Protein AF-A0A7V2XBL8-F1 (afdb_monomer_lite)

Sequence (326 aa):
MTGPTADSIPTPPCCGVSGRCGGATRSSFPATGACGGPGNACSGIESPRFGSAAAVRERPSRPPGTGREAGVGASGGRWVRLTGLRGGRTMEPVLLDSIPFRVDPEDLKKKLRVKEGSGMAGQLEDLLREAGKIARPKACYRVAFIDSRGEDQVVIEGVRFTSRVLRVNLDQAFRTFPFVATCGPEMEEWSRSVDGIVEQFWAEEIKVRAVRGAVGFLQEYLTDRYNPGPLSRMNPGSLPDWPLSEQKPLFSLLGNGPAAIGVQLNDSFLMTPVKSVSGIWFPAESKYENCQLCNRENCPGRRAPFDPGLMERKYRLLGSYPSAPG

Secondary structure (DSSP, 8-state):
-------PPPPPP--------------------------------PPP---S-----PPP-------------------------------PPEEE--------HHHHHHHHTPPTTSHHHHHHHHHHHHHHHH---EEEE--EEEEEE-SSEEEETTEEEE-HHHHHHTSS-SEEEEEEEES-HHHHHHHHT--SHHHHHHHHHHHHHHHHHHHHHHHHHHHHHH--SSEEEE-TTSBTTB-GGGHHHHHHHHTTHHHHTT-EE-TTS-EESSSEEEEEEEE-SS--BGGGT---TT-TT--S---TTHIIIIISSSS-PPPPP-

pLDDT: mean 75.93, std 28.52, range [24.64, 98.75]

Radius of gyration: 29.14 Å; chains: 1; bounding box: 70×109×97 Å

Foldseek 3Di:
DDDDDDDDDDDDDDDDDDDDDDDDDDDDDDDDDDDDDDDDDDPDPPDPPDPPDDDFPDDDDDDDDDDDDDDDDDDDDDPDPPPDDPPPPLFAKGKFFAQQQDDDLVVLCVVLVNDPPDPVSVVLVVLLVVCNVQWGKMKIKGKWFWPDADLQWTAIPNQIFGFLVVRLQCVPFGIKIWMKIFRALSLLVVLVVDDDPSSNVSSVVSRLSSRVSRVVVVVVCCCVVPVQDDKEKDFACLDPRRHLVSVVSSCVSNDCRCVVRVWDADPVSQIPVNRMTTIMMTRGPDYDDSLCCHPPDPDPPRPDHHDPCCCVPRRCPRDDDDDDDD

Structure (mmCIF, N/CA/C/O backbone):
data_AF-A0A7V2XBL8-F1
#
_entry.id   AF-A0A7V2XBL8-F1
#
loop_
_atom_site.group_PDB
_atom_site.id
_atom_site.type_symbol
_atom_site.label_atom_id
_atom_site.label_alt_id
_atom_site.label_comp_id
_atom_site.label_asym_id
_atom_site.label_entity_id
_atom_site.label_seq_id
_atom_site.pdbx_PDB_ins_code
_atom_site.Cartn_x
_atom_site.Cartn_y
_atom_site.Cartn_z
_atom_site.occupancy
_atom_site.B_iso_or_equiv
_atom_site.auth_seq_id
_atom_site.auth_comp_id
_atom_site.auth_asym_id
_atom_site.auth_atom_id
_atom_site.pdbx_PDB_model_num
ATOM 1 N N . MET A 1 1 ? 10.661 69.707 24.694 1.00 42.88 1 MET A N 1
ATOM 2 C CA . MET A 1 1 ? 10.083 68.879 23.619 1.00 42.88 1 MET A CA 1
ATOM 3 C C . MET A 1 1 ? 11.257 68.157 22.953 1.00 42.88 1 MET A C 1
ATOM 5 O O . MET A 1 1 ? 11.793 68.686 21.998 1.00 42.88 1 MET A O 1
ATOM 9 N N . THR A 1 2 ? 11.921 67.129 23.507 1.00 34.84 2 THR A N 1
ATOM 10 C CA . THR A 1 2 ? 11.456 65.831 24.065 1.00 34.84 2 THR A CA 1
ATOM 11 C C . THR A 1 2 ? 10.394 65.195 23.157 1.00 34.84 2 THR A C 1
ATOM 13 O O . THR A 1 2 ? 9.341 65.799 23.008 1.00 34.84 2 THR A O 1
ATOM 16 N N . GLY A 1 3 ? 10.585 64.037 22.514 1.00 29.86 3 GLY A N 1
ATOM 17 C CA . GLY A 1 3 ? 11.585 62.980 22.703 1.00 29.86 3 GLY A CA 1
ATOM 18 C C . GLY A 1 3 ? 11.593 61.925 21.566 1.00 29.86 3 GLY A C 1
ATOM 19 O O . GLY A 1 3 ? 10.979 62.174 20.529 1.00 29.86 3 GLY A O 1
ATOM 20 N N . PRO A 1 4 ? 12.321 60.798 21.743 1.00 45.34 4 PRO A N 1
ATOM 21 C CA . PRO A 1 4 ? 12.886 59.972 20.665 1.00 45.34 4 PRO A CA 1
ATOM 22 C C . PRO A 1 4 ? 12.385 58.500 20.591 1.00 45.34 4 PRO A C 1
ATOM 24 O O . PRO A 1 4 ? 11.483 58.090 21.312 1.00 45.34 4 PRO A O 1
ATOM 27 N N . THR A 1 5 ? 13.022 57.761 19.670 1.00 43.94 5 THR A N 1
ATOM 28 C CA . THR A 1 5 ? 13.061 56.320 19.302 1.00 43.94 5 THR A CA 1
ATOM 29 C C . THR A 1 5 ? 12.814 55.230 20.361 1.00 43.94 5 THR A C 1
ATOM 31 O O . THR A 1 5 ? 13.258 55.372 21.495 1.00 43.94 5 THR A O 1
ATOM 34 N N . ALA A 1 6 ? 12.270 54.085 19.909 1.00 35.78 6 ALA A N 1
ATOM 35 C CA . ALA A 1 6 ? 12.393 52.724 20.473 1.00 35.78 6 ALA A CA 1
ATOM 36 C C . ALA A 1 6 ? 11.754 51.703 19.492 1.00 35.78 6 ALA A C 1
ATOM 38 O O . ALA A 1 6 ? 10.811 52.059 18.792 1.00 35.78 6 ALA A O 1
ATOM 39 N N . ASP A 1 7 ? 12.103 50.422 19.406 1.00 33.88 7 ASP A N 1
ATOM 40 C CA . ASP A 1 7 ? 13.368 49.729 19.627 1.00 33.88 7 ASP A CA 1
ATOM 41 C C . ASP A 1 7 ? 13.226 48.295 19.094 1.00 33.88 7 ASP A C 1
ATOM 43 O O . ASP A 1 7 ? 12.125 47.769 18.913 1.00 33.88 7 ASP A O 1
ATOM 47 N N . SER A 1 8 ? 14.374 47.675 18.862 1.00 33.81 8 SER A N 1
ATOM 48 C CA . SER A 1 8 ? 14.534 46.275 18.477 1.00 33.81 8 SER A CA 1
ATOM 49 C C . SER A 1 8 ? 14.363 45.377 19.708 1.00 33.81 8 SER A C 1
ATOM 51 O O . SER A 1 8 ? 14.857 45.723 20.777 1.00 33.81 8 SER A O 1
ATOM 53 N N . ILE A 1 9 ? 13.721 44.208 19.584 1.00 33.62 9 ILE A N 1
ATOM 54 C CA . ILE A 1 9 ? 13.677 43.209 20.669 1.00 33.62 9 ILE A CA 1
ATOM 55 C C . ILE A 1 9 ? 14.746 42.133 20.416 1.00 33.62 9 ILE A C 1
ATOM 57 O O . ILE A 1 9 ? 14.651 41.417 19.416 1.00 33.62 9 ILE A O 1
ATOM 61 N N . PRO A 1 10 ? 15.742 41.987 21.311 1.00 35.94 10 PRO A N 1
ATOM 62 C CA . PRO A 1 10 ? 16.727 40.916 21.284 1.00 35.94 10 PRO A CA 1
ATOM 63 C C . PRO A 1 10 ? 16.330 39.709 22.157 1.00 35.94 10 PRO A C 1
ATOM 65 O O . PRO A 1 10 ? 15.553 39.797 23.106 1.00 35.94 10 PRO A O 1
ATOM 68 N N . THR A 1 11 ? 16.939 38.574 21.818 1.00 35.38 11 THR A N 1
ATOM 69 C CA . THR A 1 11 ? 17.028 37.306 22.561 1.00 35.38 11 THR A CA 1
ATOM 70 C C . THR A 1 11 ? 17.491 37.463 24.019 1.00 35.38 11 THR A C 1
ATOM 72 O O . THR A 1 11 ? 18.366 38.288 24.288 1.00 35.38 11 THR A O 1
ATOM 75 N N . PRO A 1 12 ? 17.004 36.624 24.955 1.00 38.97 12 PRO A N 1
ATOM 76 C CA . PRO A 1 12 ? 17.464 36.642 26.341 1.00 38.97 12 PRO A CA 1
ATOM 77 C C . PRO A 1 12 ? 18.845 35.971 26.520 1.00 38.97 12 PRO A C 1
ATOM 79 O O . PRO A 1 12 ? 19.152 35.000 25.822 1.00 38.97 12 PRO A O 1
ATOM 82 N N . PRO A 1 13 ? 19.671 36.450 27.472 1.00 36.53 13 PRO A N 1
ATOM 83 C CA . PRO A 1 13 ? 20.998 35.912 27.744 1.00 36.53 13 PRO A CA 1
ATOM 84 C C . PRO A 1 13 ? 20.970 34.716 28.707 1.00 36.53 13 PRO A C 1
ATOM 86 O O . PRO A 1 13 ? 20.209 34.669 29.674 1.00 36.53 13 PRO A O 1
ATOM 89 N N . CYS A 1 14 ? 21.886 33.778 28.469 1.00 30.11 14 CYS A N 1
ATOM 90 C CA . CYS A 1 14 ? 22.301 32.758 29.424 1.00 30.11 14 CYS A CA 1
ATOM 91 C C . CYS A 1 14 ? 23.007 33.417 30.620 1.00 30.11 14 CYS A C 1
ATOM 93 O O . CYS A 1 14 ? 24.124 33.916 30.489 1.00 30.11 14 CYS A O 1
ATOM 95 N N . CYS A 1 15 ? 22.387 33.373 31.798 1.00 31.05 15 CYS A N 1
ATOM 96 C CA . CYS A 1 15 ? 23.070 33.643 33.058 1.00 31.05 15 CYS A CA 1
ATOM 97 C C . CYS A 1 15 ? 23.862 32.407 33.498 1.00 31.05 15 CYS A C 1
ATOM 99 O O . CYS A 1 15 ? 23.288 31.362 33.798 1.00 31.05 15 CYS A O 1
ATOM 101 N N . GLY A 1 16 ? 25.181 32.556 33.590 1.00 27.73 16 GLY A N 1
ATOM 102 C CA . GLY A 1 16 ? 26.046 31.715 34.407 1.00 27.73 16 GLY A CA 1
ATOM 103 C C . GLY A 1 16 ? 26.797 32.590 35.404 1.00 27.73 16 GLY A C 1
ATOM 104 O O . GLY A 1 16 ? 27.463 33.520 34.977 1.00 27.73 16 GLY A O 1
ATOM 105 N N . VAL A 1 17 ? 26.697 32.283 36.700 1.00 31.70 17 VAL A N 1
ATOM 106 C CA . VAL A 1 17 ? 27.602 32.695 37.797 1.00 31.70 17 VAL A CA 1
ATOM 107 C C . VAL A 1 17 ? 27.389 31.646 38.905 1.00 31.70 17 VAL A C 1
ATOM 109 O O . VAL A 1 17 ? 26.290 31.511 39.423 1.00 31.70 17 VAL A O 1
ATOM 112 N N . SER A 1 18 ? 28.275 30.657 39.037 1.00 32.22 18 SER A N 1
ATOM 113 C CA . SER A 1 18 ? 29.453 30.611 39.921 1.00 32.22 18 SER A CA 1
ATOM 114 C C . SER A 1 18 ? 29.143 30.360 41.406 1.00 32.22 18 SER A C 1
ATOM 116 O O . SER A 1 18 ? 28.506 31.178 42.062 1.00 32.22 18 SER A O 1
ATOM 118 N N . GLY A 1 19 ? 29.707 29.273 41.939 1.00 28.88 19 GLY A N 1
ATOM 119 C CA . GLY A 1 19 ? 29.773 28.955 43.365 1.00 28.88 19 GLY A CA 1
ATOM 120 C C . GLY A 1 19 ? 30.771 27.819 43.624 1.00 28.88 19 GLY A C 1
ATOM 121 O O . GLY A 1 19 ? 30.408 26.650 43.587 1.00 28.88 19 GLY A O 1
ATOM 122 N N . ARG A 1 20 ? 32.048 28.175 43.828 1.00 28.41 20 ARG A N 1
ATOM 123 C CA . ARG A 1 20 ? 33.079 27.370 44.531 1.00 28.41 20 ARG A CA 1
ATOM 124 C C . ARG A 1 20 ? 32.722 27.350 46.042 1.00 28.41 20 ARG A C 1
ATOM 126 O O . ARG A 1 20 ? 31.983 28.225 46.463 1.00 28.41 20 ARG A O 1
ATOM 133 N N . CYS A 1 21 ? 33.188 26.481 46.947 1.00 27.09 21 CYS A N 1
ATOM 134 C CA . CYS A 1 21 ? 34.465 25.779 47.102 1.00 27.09 21 CYS A CA 1
ATOM 135 C C . CYS A 1 21 ? 34.369 24.749 48.260 1.00 27.09 21 CYS A C 1
ATOM 137 O O . CYS A 1 21 ? 33.584 24.951 49.182 1.00 27.09 21 CYS A O 1
ATOM 139 N N . GLY A 1 22 ? 35.282 23.764 48.272 1.00 26.50 22 GLY A N 1
ATOM 140 C CA . GLY A 1 22 ? 35.708 22.972 49.446 1.00 26.50 22 GLY A CA 1
ATOM 141 C C . GLY A 1 22 ? 35.315 21.490 49.365 1.00 26.50 22 GLY A C 1
ATOM 142 O O . GLY A 1 22 ? 34.139 21.184 49.284 1.00 26.50 22 GLY A O 1
ATOM 143 N N . GLY A 1 23 ? 36.192 20.484 49.356 1.00 26.06 23 GLY A N 1
ATOM 144 C CA . GLY A 1 23 ? 37.640 20.392 49.542 1.00 26.06 23 GLY A CA 1
ATOM 145 C C . GLY A 1 23 ? 37.946 19.110 50.334 1.00 26.06 23 GLY A C 1
ATOM 146 O O . GLY A 1 23 ? 37.523 19.040 51.476 1.00 26.06 23 GLY A O 1
ATOM 147 N N . ALA A 1 24 ? 38.629 18.121 49.734 1.00 29.55 24 ALA A N 1
ATOM 148 C CA . ALA A 1 24 ? 39.453 17.071 50.385 1.00 29.55 24 ALA A CA 1
ATOM 149 C C . ALA A 1 24 ? 39.909 16.029 49.329 1.00 29.55 24 ALA A C 1
ATOM 151 O O . ALA A 1 24 ? 39.101 15.293 48.780 1.00 29.55 24 ALA A O 1
ATOM 152 N N . THR A 1 25 ? 41.130 16.164 48.796 1.00 29.84 25 THR A N 1
ATOM 153 C CA . THR A 1 25 ? 42.326 15.316 49.046 1.00 29.84 25 THR A CA 1
ATOM 154 C C . THR A 1 25 ? 42.451 14.021 48.224 1.00 29.84 25 THR A C 1
ATOM 156 O O . THR A 1 25 ? 41.906 12.984 48.567 1.00 29.84 25 THR A O 1
ATOM 159 N N . ARG A 1 26 ? 43.274 14.142 47.166 1.00 28.05 26 ARG A N 1
ATOM 160 C CA . ARG A 1 26 ? 44.327 13.242 46.635 1.00 28.05 26 ARG A CA 1
ATOM 161 C C . ARG A 1 26 ? 44.229 11.725 46.893 1.00 28.05 26 ARG A C 1
ATOM 163 O O . ARG A 1 26 ? 44.473 11.296 48.012 1.00 28.05 26 ARG A O 1
ATOM 170 N N . SER A 1 27 ? 44.257 10.950 45.801 1.00 29.81 27 SER A N 1
ATOM 171 C CA . SER A 1 27 ? 45.388 10.049 45.492 1.00 29.81 27 SER A CA 1
ATOM 172 C C . SER A 1 27 ? 45.387 9.555 44.022 1.00 29.81 27 SER A C 1
ATOM 174 O O . SER A 1 27 ? 44.374 9.123 43.490 1.00 29.81 27 SER A O 1
ATOM 176 N N . SER A 1 28 ? 46.570 9.653 43.395 1.00 30.30 28 SER A N 1
ATOM 177 C CA . SER A 1 28 ? 47.163 8.789 42.340 1.00 30.30 28 SER A CA 1
ATOM 178 C C . SER A 1 28 ? 46.465 8.521 40.981 1.00 30.30 28 SER A C 1
ATOM 180 O O . SER A 1 28 ? 45.585 7.681 40.859 1.00 30.30 28 SER A O 1
ATOM 182 N N . PHE A 1 29 ? 47.023 9.142 39.929 1.00 27.17 29 PHE A N 1
ATOM 183 C CA . PHE A 1 29 ? 47.192 8.622 38.547 1.00 27.17 29 PHE A CA 1
ATOM 184 C C . PHE A 1 29 ? 48.454 7.701 38.488 1.00 27.17 29 PHE A C 1
ATOM 186 O O . PHE A 1 29 ? 49.208 7.750 39.465 1.00 27.17 29 PHE A O 1
ATOM 193 N N . PRO A 1 30 ? 48.782 6.943 37.400 1.00 40.00 30 PRO A N 1
ATOM 194 C CA . PRO A 1 30 ? 48.367 7.161 36.005 1.00 40.00 30 PRO A CA 1
ATOM 195 C C . PRO A 1 30 ? 47.999 5.930 35.137 1.00 40.00 30 PRO A C 1
ATOM 197 O O . PRO A 1 30 ? 48.210 4.789 35.526 1.00 40.00 30 PRO A O 1
ATOM 200 N N . ALA A 1 31 ? 47.576 6.256 33.899 1.00 27.05 31 ALA A N 1
ATOM 201 C CA . ALA A 1 31 ? 47.558 5.441 32.667 1.00 27.05 31 ALA A CA 1
ATOM 202 C C . ALA A 1 31 ? 46.476 4.340 32.607 1.00 27.05 31 ALA A C 1
ATOM 204 O O . ALA A 1 31 ? 46.307 3.581 33.542 1.00 27.05 31 ALA A O 1
ATOM 205 N N . THR A 1 32 ? 45.669 4.148 31.561 1.00 28.91 32 THR A N 1
ATOM 206 C CA . THR A 1 32 ? 45.715 4.526 30.138 1.00 28.91 32 THR A CA 1
ATOM 207 C C . THR A 1 32 ? 44.365 4.123 29.523 1.00 28.91 32 THR A C 1
ATOM 209 O O . THR A 1 32 ? 43.828 3.090 29.902 1.00 28.91 32 THR A O 1
ATOM 212 N N . GLY A 1 33 ? 43.884 4.855 28.512 1.00 27.12 33 GLY A N 1
ATOM 213 C CA . GLY A 1 33 ? 43.103 4.251 27.422 1.00 27.12 33 GLY A CA 1
ATOM 214 C C . GLY A 1 33 ? 41.570 4.243 27.525 1.00 27.12 33 GLY A C 1
ATOM 215 O O . GLY A 1 33 ? 40.980 3.414 28.198 1.00 27.12 33 GLY A O 1
ATOM 216 N N . ALA A 1 34 ? 40.965 5.107 26.706 1.00 27.94 34 ALA A N 1
ATOM 217 C CA . ALA A 1 34 ? 39.750 4.872 25.916 1.00 27.94 34 ALA A CA 1
ATOM 218 C C . ALA A 1 34 ? 38.414 4.549 26.631 1.00 27.94 34 ALA A C 1
ATOM 220 O O . ALA A 1 34 ? 38.049 3.411 26.895 1.00 27.94 34 ALA A O 1
ATOM 221 N N . CYS A 1 35 ? 37.650 5.626 26.818 1.00 26.08 35 CYS A N 1
ATOM 222 C CA . CYS A 1 35 ? 36.214 5.798 26.575 1.00 26.08 35 CYS A CA 1
ATOM 223 C C . CYS A 1 35 ? 35.336 4.565 26.249 1.00 26.08 35 CYS A C 1
ATOM 225 O O . CYS A 1 35 ? 35.450 3.982 25.175 1.00 26.08 35 CYS A O 1
ATOM 227 N N . GLY A 1 36 ? 34.292 4.382 27.072 1.00 27.03 36 GLY A N 1
ATOM 228 C CA . GLY A 1 36 ? 32.914 4.242 26.573 1.00 27.03 36 GLY A CA 1
ATOM 229 C C . GLY A 1 36 ? 32.281 2.849 26.607 1.00 27.03 36 GLY A C 1
ATOM 230 O O . GLY A 1 36 ? 32.215 2.173 25.587 1.00 27.03 36 GLY A O 1
ATOM 231 N N . GLY A 1 37 ? 31.717 2.468 27.758 1.00 24.94 37 GLY A N 1
ATOM 232 C CA . GLY A 1 37 ? 30.598 1.516 27.826 1.00 24.94 37 GLY A CA 1
ATOM 233 C C . GLY A 1 37 ? 29.245 2.184 27.490 1.00 24.94 37 GLY A C 1
ATOM 234 O O . GLY A 1 37 ? 29.219 3.281 26.936 1.00 24.94 37 GLY A O 1
ATOM 235 N N . PRO A 1 38 ? 28.108 1.579 27.873 1.00 31.50 38 PRO A N 1
ATOM 236 C CA . PRO A 1 38 ? 27.455 0.543 27.076 1.00 31.50 38 PRO A CA 1
ATOM 237 C C . PRO A 1 38 ? 26.002 0.897 26.707 1.00 31.50 38 PRO A C 1
ATOM 239 O O . PRO A 1 38 ? 25.368 1.735 27.336 1.00 31.50 38 PRO A O 1
ATOM 242 N N . GLY A 1 39 ? 25.450 0.147 25.748 1.00 27.66 39 GLY A N 1
ATOM 243 C CA . GLY A 1 39 ? 24.019 -0.157 25.696 1.00 27.66 39 GLY A CA 1
ATOM 244 C C . GLY A 1 39 ? 23.121 0.900 25.057 1.00 27.66 39 GLY A C 1
ATOM 245 O O . GLY A 1 39 ? 22.676 1.837 25.703 1.00 27.66 39 GLY A O 1
ATOM 246 N N . ASN A 1 40 ? 22.709 0.644 23.817 1.00 27.48 40 ASN A N 1
ATOM 247 C CA . ASN A 1 40 ? 21.340 0.955 23.429 1.00 27.48 40 ASN A CA 1
ATOM 248 C C . ASN A 1 40 ? 20.748 -0.270 22.746 1.00 27.48 40 ASN A C 1
ATOM 250 O O . ASN A 1 40 ? 21.149 -0.663 21.652 1.00 27.48 40 ASN A O 1
ATOM 254 N N . ALA A 1 41 ? 19.819 -0.894 23.464 1.00 25.56 41 ALA A N 1
ATOM 255 C CA . ALA A 1 41 ? 18.970 -1.953 22.974 1.00 25.56 41 ALA A CA 1
ATOM 256 C C . ALA A 1 41 ? 18.166 -1.418 21.784 1.00 25.56 41 ALA A C 1
ATOM 258 O O . ALA A 1 41 ? 17.267 -0.591 21.937 1.00 25.56 41 ALA A O 1
ATOM 259 N N . CYS A 1 42 ? 18.497 -1.890 20.584 1.00 25.58 42 CYS A N 1
ATOM 260 C CA . CYS A 1 42 ? 17.575 -1.837 19.466 1.00 25.58 42 CYS A CA 1
ATOM 261 C C . CYS A 1 42 ? 16.397 -2.743 19.820 1.00 25.58 42 CYS A C 1
ATOM 263 O O . CYS A 1 42 ? 16.514 -3.967 19.793 1.00 25.58 42 CYS A O 1
ATOM 265 N N . SER A 1 43 ? 15.265 -2.140 20.168 1.00 26.98 43 SER A N 1
ATOM 266 C CA . SER A 1 43 ? 13.968 -2.802 20.196 1.00 26.98 43 SER A CA 1
ATOM 267 C C . SER A 1 43 ? 13.617 -3.234 18.771 1.00 26.98 43 SER A C 1
ATOM 269 O O . SER A 1 43 ? 12.976 -2.519 18.002 1.00 26.98 43 SER A O 1
ATOM 271 N N . GLY A 1 44 ? 14.108 -4.418 18.407 1.00 24.64 44 GLY A N 1
ATOM 272 C CA . GLY A 1 44 ? 13.630 -5.173 17.268 1.00 24.64 44 GLY A CA 1
ATOM 273 C C . GLY A 1 44 ? 12.164 -5.497 17.503 1.00 24.64 44 GLY A C 1
ATOM 274 O O . GLY A 1 44 ? 11.820 -6.251 18.408 1.00 24.64 44 GLY A O 1
ATOM 275 N N . ILE A 1 45 ? 11.293 -4.904 16.695 1.00 29.22 45 ILE A N 1
ATOM 276 C CA . ILE A 1 45 ? 9.960 -5.451 16.483 1.00 29.22 45 ILE A CA 1
ATOM 277 C C . ILE A 1 45 ? 10.197 -6.710 15.650 1.00 29.22 45 ILE A C 1
ATOM 279 O O . ILE A 1 45 ? 10.334 -6.641 14.427 1.00 29.22 45 ILE A O 1
ATOM 283 N N . GLU A 1 46 ? 10.347 -7.850 16.324 1.00 24.95 46 GLU A N 1
ATOM 284 C CA . GLU A 1 46 ? 10.249 -9.148 15.669 1.00 24.95 46 GLU A CA 1
ATOM 285 C C . GLU A 1 46 ? 8.886 -9.205 14.983 1.00 24.95 46 GLU A C 1
ATOM 287 O O . GLU A 1 46 ? 7.833 -9.087 15.610 1.00 24.95 46 GLU A O 1
ATOM 292 N N . SER A 1 47 ? 8.913 -9.311 13.657 1.00 31.25 47 SER A N 1
ATOM 293 C CA . SER A 1 47 ? 7.706 -9.565 12.882 1.00 31.25 47 SER A CA 1
ATOM 294 C C . SER A 1 47 ? 7.202 -10.953 13.287 1.00 31.25 47 SER A C 1
ATOM 296 O O . SER A 1 47 ? 7.986 -11.906 13.235 1.00 31.25 47 SER A O 1
ATOM 298 N N . PRO A 1 48 ? 5.946 -11.103 13.742 1.00 32.53 48 PRO A N 1
ATOM 299 C CA . PRO A 1 48 ? 5.432 -12.412 14.104 1.00 32.53 48 PRO A CA 1
ATOM 300 C C . PRO A 1 48 ? 5.459 -13.288 12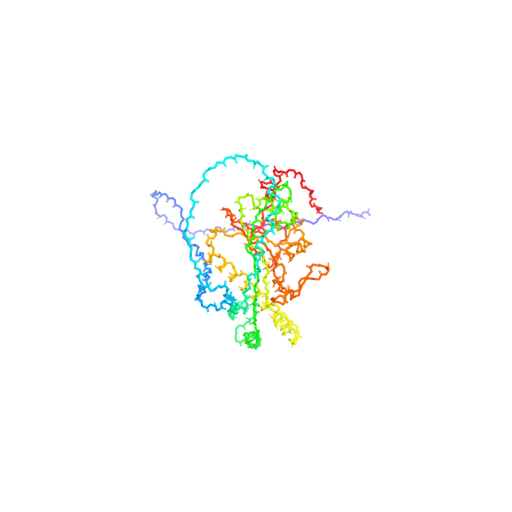.853 1.00 32.53 48 PRO A C 1
ATOM 302 O O . PRO A 1 48 ? 4.801 -12.968 11.871 1.00 32.53 48 PRO A O 1
ATOM 305 N N . ARG A 1 49 ? 6.228 -14.385 12.882 1.00 32.38 49 ARG A N 1
ATOM 306 C CA . ARG A 1 49 ? 6.263 -15.366 11.790 1.00 32.38 49 ARG A CA 1
ATOM 307 C C . ARG A 1 49 ? 4.834 -15.837 11.520 1.00 32.38 49 ARG A C 1
ATOM 309 O O . ARG A 1 49 ? 4.215 -16.484 12.369 1.00 32.38 49 ARG A O 1
ATOM 316 N N . PHE A 1 50 ? 4.289 -15.482 10.362 1.00 40.88 50 PHE A N 1
ATOM 317 C CA . PHE A 1 50 ? 2.968 -15.926 9.950 1.00 40.88 50 PHE A CA 1
ATOM 318 C C . PHE A 1 50 ? 3.061 -17.418 9.612 1.00 40.88 50 PHE A C 1
ATOM 320 O O . PHE A 1 50 ? 3.741 -17.822 8.675 1.00 40.88 50 PHE A O 1
ATOM 327 N N . GLY A 1 51 ? 2.417 -18.262 10.423 1.00 33.00 51 GLY A N 1
ATOM 328 C CA . GLY A 1 51 ? 2.295 -19.688 10.134 1.00 33.00 51 GLY A CA 1
ATOM 329 C C . GLY A 1 51 ? 1.612 -19.883 8.780 1.00 33.00 51 GLY A C 1
ATOM 330 O O . GLY A 1 51 ? 0.464 -19.477 8.600 1.00 33.00 51 GLY A O 1
ATOM 331 N N . SER A 1 52 ? 2.340 -20.470 7.831 1.00 38.41 52 SER A N 1
ATOM 332 C CA . SER A 1 52 ? 1.869 -20.757 6.478 1.00 38.41 52 SER A CA 1
ATOM 333 C C . SER A 1 52 ? 0.799 -21.849 6.508 1.00 38.41 52 SER A C 1
ATOM 335 O O . SER A 1 52 ? 1.096 -23.039 6.543 1.00 38.41 52 SER A O 1
ATOM 337 N N . ALA A 1 53 ? -0.461 -21.423 6.544 1.00 33.97 53 ALA A N 1
ATOM 338 C CA . ALA A 1 53 ? -1.623 -22.238 6.200 1.00 33.97 53 ALA A CA 1
ATOM 339 C C . ALA A 1 53 ? -2.800 -21.323 5.814 1.00 33.97 53 ALA A C 1
ATOM 341 O O . ALA A 1 53 ? -3.877 -21.388 6.401 1.00 33.97 53 ALA A O 1
ATOM 342 N N . ALA A 1 54 ? -2.594 -20.419 4.852 1.00 37.44 54 ALA A N 1
ATOM 343 C CA . ALA A 1 54 ? -3.702 -19.731 4.193 1.00 37.44 54 ALA A CA 1
ATOM 344 C C . ALA A 1 54 ? -4.095 -20.542 2.953 1.00 37.44 54 ALA A C 1
ATOM 346 O O . ALA A 1 54 ? -3.266 -20.787 2.077 1.00 37.44 54 ALA A O 1
ATOM 347 N N . ALA A 1 55 ? -5.349 -20.990 2.897 1.00 36.59 55 ALA A N 1
ATOM 348 C CA . ALA A 1 55 ? -5.895 -21.707 1.755 1.00 36.59 55 ALA A CA 1
ATOM 349 C C . ALA A 1 55 ? -5.972 -20.764 0.544 1.00 36.59 55 ALA A C 1
ATOM 351 O O . ALA A 1 55 ? -6.915 -19.991 0.398 1.00 36.59 55 ALA A O 1
ATOM 352 N N . VAL A 1 56 ? -4.960 -20.817 -0.321 1.00 42.19 56 VAL A N 1
ATOM 353 C CA . VAL A 1 56 ? -4.971 -20.133 -1.616 1.00 42.19 56 VAL A CA 1
ATOM 354 C C . VAL A 1 56 ? -5.926 -20.898 -2.530 1.00 42.19 56 VAL A C 1
ATOM 356 O O . VAL A 1 56 ? -5.718 -22.080 -2.808 1.00 42.19 56 VAL A O 1
ATOM 359 N N . ARG A 1 57 ? -6.992 -20.249 -3.009 1.00 40.03 57 ARG A N 1
ATOM 360 C CA . ARG A 1 57 ? -7.846 -20.819 -4.059 1.00 40.03 57 ARG A CA 1
ATOM 361 C C . ARG A 1 57 ? -7.126 -20.731 -5.408 1.00 40.03 57 ARG A C 1
ATOM 363 O O . ARG A 1 57 ? -7.396 -19.837 -6.201 1.00 40.03 57 ARG A O 1
ATOM 370 N N . GLU A 1 58 ? -6.228 -21.672 -5.687 1.00 40.75 58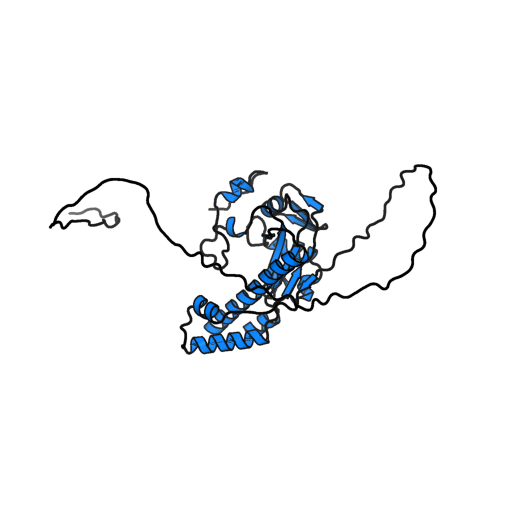 GLU A N 1
ATOM 371 C CA . GLU A 1 58 ? -5.743 -21.920 -7.050 1.00 40.75 58 GLU A CA 1
ATOM 372 C C . GLU A 1 58 ? -6.726 -22.869 -7.764 1.00 40.75 58 GLU A C 1
ATOM 374 O O . GLU A 1 58 ? -7.026 -23.958 -7.272 1.00 40.75 58 GLU A O 1
ATOM 379 N N . ARG A 1 59 ? -7.275 -22.470 -8.921 1.00 33.47 59 ARG A N 1
ATOM 380 C CA . ARG A 1 59 ? -8.057 -23.386 -9.774 1.00 33.47 59 ARG A CA 1
ATOM 381 C C . ARG A 1 59 ? -7.091 -24.316 -10.524 1.00 33.47 59 ARG A C 1
ATOM 383 O O . ARG A 1 59 ? -6.252 -23.804 -11.266 1.00 33.47 59 ARG A O 1
ATOM 390 N N . PRO A 1 60 ? -7.208 -25.652 -10.425 1.00 30.95 60 PRO A N 1
ATOM 391 C CA . PRO A 1 60 ? -6.366 -26.547 -11.205 1.00 30.95 60 PRO A CA 1
ATOM 392 C C . PRO A 1 60 ? -6.902 -26.664 -12.637 1.00 30.95 60 PRO A C 1
ATOM 394 O O . PRO A 1 60 ? -8.087 -26.914 -12.852 1.00 30.95 60 PRO A O 1
ATOM 397 N N . SER A 1 61 ? -6.024 -26.539 -13.634 1.00 32.81 61 SER A N 1
ATOM 398 C CA . SER A 1 61 ? -6.324 -26.975 -15.002 1.00 32.81 61 SER A CA 1
ATOM 399 C C . SER A 1 61 ? -5.162 -27.767 -15.606 1.00 32.81 61 SER A C 1
ATOM 401 O O . SER A 1 61 ? -4.248 -27.206 -16.203 1.00 32.81 61 SER A O 1
ATOM 403 N N . ARG A 1 62 ? -5.219 -29.101 -15.466 1.00 30.00 62 ARG A N 1
ATOM 404 C CA . ARG A 1 62 ? -4.878 -30.067 -16.532 1.00 30.00 62 ARG A CA 1
ATOM 405 C C . ARG A 1 62 ? -5.157 -31.519 -16.116 1.00 30.00 62 ARG A C 1
ATOM 407 O O . ARG A 1 62 ? -4.780 -31.889 -15.007 1.00 30.00 62 ARG A O 1
ATOM 414 N N . PRO A 1 63 ? -5.688 -32.371 -17.012 1.00 32.75 63 PRO A N 1
ATOM 415 C CA . PRO A 1 63 ? -5.475 -33.812 -16.944 1.00 32.75 63 PRO A CA 1
ATOM 416 C C . PRO A 1 63 ? -4.236 -34.234 -17.778 1.00 32.75 63 PRO A C 1
ATOM 418 O O . PRO A 1 63 ? -3.782 -33.460 -18.631 1.00 32.75 63 PRO A O 1
ATOM 421 N N . PRO A 1 64 ? -3.667 -35.435 -17.538 1.00 33.81 64 PRO A N 1
ATOM 422 C CA . PRO A 1 64 ? -2.448 -35.919 -18.188 1.00 33.81 64 PRO A CA 1
ATOM 423 C C . PRO A 1 64 ? -2.704 -36.857 -19.388 1.00 33.81 64 PRO A C 1
ATOM 425 O O . PRO A 1 64 ? -3.774 -37.445 -19.516 1.00 33.81 64 PRO A O 1
ATOM 428 N N . GLY A 1 65 ? -1.649 -37.061 -20.191 1.00 29.81 65 GLY A N 1
ATOM 429 C CA . GLY A 1 65 ? -1.494 -38.128 -21.199 1.00 29.81 65 GLY A CA 1
ATOM 430 C C . GLY A 1 65 ? -1.743 -37.657 -22.639 1.00 29.81 65 GLY A C 1
ATOM 431 O O . GLY A 1 65 ? -2.680 -36.914 -22.878 1.00 29.81 65 GLY A O 1
ATOM 432 N N . THR A 1 66 ? -0.957 -38.003 -23.660 1.00 30.97 66 THR A N 1
ATOM 433 C CA . THR A 1 66 ? -0.059 -39.155 -23.858 1.00 30.97 66 THR A CA 1
ATOM 434 C C . THR A 1 66 ? 1.064 -38.803 -24.842 1.00 30.97 66 THR A C 1
ATOM 436 O O . THR A 1 66 ? 0.853 -38.030 -25.775 1.00 30.97 66 THR A O 1
ATOM 439 N N . GLY A 1 67 ? 2.248 -39.388 -24.650 1.00 27.97 67 GLY A N 1
ATOM 440 C CA . GLY A 1 67 ? 3.391 -39.224 -25.546 1.00 27.97 67 GLY A CA 1
ATOM 441 C C . GLY A 1 67 ? 3.279 -39.984 -26.871 1.00 27.97 67 GLY A C 1
ATOM 442 O O . GLY A 1 67 ? 2.500 -40.927 -27.001 1.00 27.97 67 GLY A O 1
ATOM 443 N N . ARG A 1 68 ? 4.127 -39.585 -27.824 1.00 30.02 68 ARG A N 1
ATOM 444 C CA . ARG A 1 68 ? 4.783 -40.460 -28.806 1.00 30.02 68 ARG A CA 1
ATOM 445 C C . ARG A 1 68 ? 5.998 -39.744 -29.395 1.00 30.02 68 ARG A C 1
ATOM 447 O O . ARG A 1 68 ? 5.909 -38.588 -29.797 1.00 30.02 68 ARG A O 1
ATOM 454 N N . GLU A 1 69 ? 7.119 -40.453 -29.397 1.00 29.19 69 GLU A N 1
ATOM 455 C CA . GLU A 1 69 ? 8.365 -40.104 -30.075 1.00 29.19 69 GLU A CA 1
ATOM 456 C C . GLU A 1 69 ? 8.287 -40.356 -31.590 1.00 29.19 69 GLU A C 1
ATOM 458 O O . GLU A 1 69 ? 7.525 -41.214 -32.040 1.00 29.19 69 GLU A O 1
ATOM 463 N N . ALA A 1 70 ? 9.174 -39.655 -32.312 1.00 28.53 70 ALA A N 1
ATOM 464 C CA . ALA A 1 70 ? 10.059 -40.133 -33.390 1.00 28.53 70 ALA A CA 1
ATOM 465 C C . ALA A 1 70 ? 10.007 -39.297 -34.683 1.00 28.53 70 ALA A C 1
ATOM 467 O O . ALA A 1 70 ? 8.947 -39.088 -35.267 1.00 28.53 70 ALA A O 1
ATOM 468 N N . GLY A 1 71 ? 11.195 -38.904 -35.169 1.00 27.23 71 GLY A N 1
ATOM 469 C CA . GLY A 1 71 ? 11.414 -38.503 -36.563 1.00 27.23 71 GLY A CA 1
ATOM 470 C C . GLY A 1 71 ? 12.495 -37.442 -36.779 1.00 27.23 71 GLY A C 1
ATOM 471 O O . GLY A 1 71 ? 12.192 -36.257 -36.855 1.00 27.23 71 GLY A O 1
ATOM 472 N N . VAL A 1 72 ? 13.751 -37.873 -36.924 1.00 33.56 72 VAL A N 1
ATOM 473 C CA . VAL A 1 72 ? 14.877 -37.065 -37.429 1.00 33.56 72 VAL A CA 1
ATOM 474 C C . VAL A 1 72 ? 14.786 -36.954 -38.956 1.00 33.56 72 VAL A C 1
ATOM 476 O O . VAL A 1 72 ? 14.553 -37.956 -39.627 1.00 33.56 72 VAL A O 1
ATOM 479 N N . GLY A 1 73 ? 15.039 -35.765 -39.511 1.00 27.89 73 GLY A N 1
ATOM 480 C CA . GLY A 1 73 ? 15.227 -35.554 -40.949 1.00 27.89 73 GLY A CA 1
ATOM 481 C C . GLY A 1 73 ? 15.687 -34.130 -41.263 1.00 27.89 73 GLY A C 1
ATOM 482 O O . GLY A 1 73 ? 14.932 -33.177 -41.103 1.00 27.89 73 GLY A O 1
ATOM 483 N N . ALA A 1 74 ? 16.945 -33.984 -41.677 1.00 32.00 74 ALA A N 1
ATOM 484 C CA . ALA A 1 74 ? 17.576 -32.721 -42.046 1.00 32.00 74 ALA A CA 1
ATOM 485 C C . ALA A 1 74 ? 17.241 -32.298 -43.489 1.00 32.00 74 ALA A C 1
ATOM 487 O O . ALA A 1 74 ? 17.218 -33.142 -44.381 1.00 32.00 74 ALA A O 1
ATOM 488 N N . SER A 1 75 ? 17.063 -30.991 -43.730 1.00 30.42 75 SER A N 1
ATOM 489 C CA . SER A 1 75 ? 17.682 -30.210 -44.828 1.00 30.42 75 SER A CA 1
ATOM 490 C C . SER A 1 75 ? 16.933 -28.897 -45.118 1.00 30.42 75 SER A C 1
ATOM 492 O O . SER A 1 75 ? 15.713 -28.823 -45.034 1.00 30.42 75 SER A O 1
ATOM 494 N N . GLY A 1 76 ? 17.692 -27.875 -45.534 1.00 28.42 76 GLY A N 1
ATOM 495 C CA . GLY A 1 76 ? 17.220 -26.861 -46.485 1.00 28.42 76 GLY A CA 1
ATOM 496 C C . GLY A 1 76 ? 16.627 -25.581 -45.897 1.00 28.42 76 GLY A C 1
ATOM 497 O O . GLY A 1 76 ? 15.449 -25.510 -45.565 1.00 28.42 76 GLY A O 1
ATOM 498 N N . GLY A 1 77 ? 17.441 -24.525 -45.850 1.00 30.50 77 GLY A N 1
ATOM 499 C CA . GLY A 1 77 ? 17.031 -23.194 -45.421 1.00 30.50 77 GLY A CA 1
ATOM 500 C C . GLY A 1 77 ? 15.934 -22.557 -46.281 1.00 30.50 77 GLY A C 1
ATOM 501 O O . GLY A 1 77 ? 15.951 -22.610 -47.510 1.00 30.50 77 GLY A O 1
ATOM 502 N N . ARG A 1 78 ? 15.018 -21.865 -45.600 1.00 26.39 78 ARG A N 1
ATOM 503 C CA . ARG A 1 78 ? 14.226 -20.755 -46.134 1.00 26.39 78 ARG A CA 1
ATOM 504 C C . ARG A 1 78 ? 13.766 -19.908 -44.951 1.00 26.39 78 ARG A C 1
ATOM 506 O O . ARG A 1 78 ? 13.045 -20.394 -44.086 1.00 26.39 78 ARG A O 1
ATOM 513 N N . TRP A 1 79 ? 14.202 -18.653 -44.897 1.00 26.06 79 TRP A N 1
ATOM 514 C CA . TRP A 1 79 ? 13.725 -17.688 -43.909 1.00 26.06 79 TRP A CA 1
ATOM 515 C C . TRP A 1 79 ? 12.272 -17.337 -44.233 1.00 26.06 79 TRP A C 1
ATOM 517 O O . TRP A 1 79 ? 11.994 -16.446 -45.032 1.00 26.06 79 TRP A O 1
ATOM 527 N N . VAL A 1 80 ? 11.333 -18.079 -43.650 1.00 30.45 80 VAL A N 1
ATOM 528 C CA . VAL A 1 80 ? 9.916 -17.720 -43.647 1.00 30.45 80 VAL A CA 1
ATOM 529 C C . VAL A 1 80 ? 9.693 -16.807 -42.448 1.00 30.45 80 VAL A C 1
ATOM 531 O O . VAL A 1 80 ? 9.973 -17.185 -41.311 1.00 30.45 80 VAL A O 1
ATOM 534 N N . ARG A 1 81 ? 9.210 -15.585 -42.700 1.00 31.45 81 ARG A N 1
ATOM 535 C CA . ARG A 1 81 ? 8.718 -14.683 -41.653 1.00 31.45 81 ARG A CA 1
ATOM 536 C C . ARG A 1 81 ? 7.654 -15.420 -40.836 1.00 31.45 81 ARG A C 1
ATOM 538 O O . ARG A 1 81 ? 6.535 -15.598 -41.304 1.00 31.45 81 ARG A O 1
ATOM 545 N N . LEU A 1 82 ? 7.987 -15.798 -39.605 1.00 30.25 82 LEU A N 1
ATOM 546 C CA . LEU A 1 82 ? 7.011 -16.181 -38.586 1.00 30.25 82 LEU A CA 1
ATOM 547 C C . LEU A 1 82 ? 6.307 -14.918 -38.077 1.00 30.25 82 LEU A C 1
ATOM 549 O O . LEU A 1 82 ? 6.566 -14.399 -36.996 1.00 30.25 82 LEU A O 1
ATOM 553 N N . THR A 1 83 ? 5.404 -14.392 -38.896 1.00 36.75 83 THR A N 1
ATOM 554 C CA . THR A 1 83 ? 4.263 -13.630 -38.399 1.00 36.75 83 THR A CA 1
ATOM 555 C C . THR A 1 83 ? 3.280 -14.624 -37.799 1.00 36.75 83 THR A C 1
ATOM 557 O O . THR A 1 83 ? 2.706 -15.427 -38.526 1.00 36.75 83 THR A O 1
ATOM 560 N N . GLY A 1 84 ? 3.097 -14.564 -36.480 1.00 38.38 84 GLY A N 1
ATOM 561 C CA . GLY A 1 84 ? 2.051 -15.310 -35.782 1.00 38.38 84 GLY A CA 1
ATOM 562 C C . GLY A 1 84 ? 2.567 -16.236 -34.689 1.00 38.38 84 GLY A C 1
ATOM 563 O O . GLY A 1 84 ? 2.627 -17.435 -34.890 1.00 38.38 84 GLY A O 1
ATOM 564 N N . LEU A 1 85 ? 2.861 -15.664 -33.519 1.00 36.06 85 LEU A N 1
ATOM 565 C CA . LEU A 1 85 ? 2.739 -16.309 -32.205 1.00 36.06 85 LEU A CA 1
ATOM 566 C C . LEU A 1 85 ? 2.510 -15.202 -31.152 1.00 36.06 85 LEU A C 1
ATOM 568 O O . LEU A 1 85 ? 3.300 -14.995 -30.239 1.00 36.06 85 LEU A O 1
ATOM 572 N N . ARG A 1 86 ? 1.411 -14.441 -31.281 1.00 39.94 86 ARG A N 1
ATOM 573 C CA . ARG A 1 86 ? 0.857 -13.685 -30.141 1.00 39.94 86 ARG A CA 1
ATOM 574 C C . ARG A 1 86 ? -0.052 -14.622 -29.352 1.00 39.94 86 ARG A C 1
ATOM 576 O O . ARG A 1 86 ? -1.268 -14.546 -29.436 1.00 39.94 86 ARG A O 1
ATOM 583 N N . GLY A 1 87 ? 0.574 -15.540 -28.630 1.00 36.50 87 GLY A N 1
ATOM 584 C CA . GLY A 1 87 ? -0.054 -16.355 -27.595 1.00 36.50 87 GLY A CA 1
ATOM 585 C C . GLY A 1 87 ? 0.596 -16.041 -26.256 1.00 36.50 87 GLY A C 1
ATOM 586 O O . GLY A 1 87 ? 1.119 -16.936 -25.598 1.00 36.50 87 GLY A O 1
ATOM 587 N N . GLY A 1 88 ? 0.672 -14.755 -25.898 1.00 39.41 88 GLY A N 1
ATOM 588 C CA . GLY A 1 88 ? 1.138 -14.353 -24.577 1.00 39.41 88 GLY A CA 1
ATOM 589 C C . GLY A 1 88 ? 0.128 -14.855 -23.557 1.00 39.41 88 GLY A C 1
ATOM 590 O O . GLY A 1 88 ? -1.017 -14.414 -23.566 1.00 39.41 88 GLY A O 1
ATOM 591 N N . ARG A 1 89 ? 0.525 -15.808 -22.710 1.00 46.94 89 ARG A N 1
ATOM 592 C CA . ARG A 1 89 ? -0.249 -16.166 -21.520 1.00 46.94 89 ARG A CA 1
ATOM 593 C C . ARG A 1 89 ? -0.353 -14.905 -20.668 1.00 46.94 89 ARG A C 1
ATOM 595 O O . ARG A 1 89 ? 0.597 -14.571 -19.971 1.00 46.94 89 ARG A O 1
ATOM 602 N N . THR A 1 90 ? -1.472 -14.194 -20.749 1.00 52.62 90 THR A N 1
ATOM 603 C CA . THR A 1 90 ? -1.822 -13.167 -19.771 1.00 52.62 90 THR A CA 1
ATOM 604 C C . THR A 1 90 ? -1.883 -13.864 -18.421 1.00 52.62 90 THR A C 1
ATOM 606 O O . THR A 1 90 ? -2.811 -14.629 -18.168 1.00 52.62 90 THR A O 1
ATOM 609 N N . MET A 1 91 ? -0.856 -13.683 -17.586 1.00 67.50 91 MET A N 1
ATOM 610 C CA . MET A 1 91 ? -0.921 -14.152 -16.208 1.00 67.50 91 MET A CA 1
ATOM 611 C C . MET A 1 91 ? -2.012 -13.353 -15.511 1.00 67.50 91 MET A C 1
ATOM 613 O O . MET A 1 91 ? -1.903 -12.135 -15.364 1.00 67.50 91 MET A O 1
ATOM 617 N N . GLU A 1 92 ? -3.080 -14.044 -15.130 1.00 85.94 92 GLU A N 1
ATOM 618 C CA . GLU A 1 92 ? -4.130 -13.468 -14.307 1.00 85.94 92 GLU A CA 1
ATOM 619 C C . GLU A 1 92 ? -3.543 -12.987 -12.968 1.00 85.94 92 GLU A C 1
ATOM 621 O O . GLU A 1 92 ? -2.560 -13.553 -12.474 1.00 85.94 92 GLU A O 1
ATOM 626 N N . PRO A 1 93 ? -4.104 -11.920 -12.380 1.00 93.56 93 PRO A N 1
ATOM 627 C CA . PRO A 1 93 ? -3.697 -11.466 -11.061 1.00 93.56 93 PRO A CA 1
ATOM 628 C C . PRO A 1 93 ? -3.946 -12.564 -10.020 1.00 93.56 93 PRO A C 1
ATOM 630 O O . PRO A 1 93 ? -5.005 -13.189 -9.986 1.00 93.56 93 PRO A O 1
ATOM 633 N N . VAL A 1 94 ? -2.979 -12.761 -9.131 1.00 97.69 94 VAL A N 1
ATOM 634 C CA . VAL A 1 94 ? -3.118 -13.633 -7.965 1.00 97.69 94 VAL A CA 1
ATOM 635 C C . VAL A 1 94 ? -3.864 -12.869 -6.881 1.00 97.69 94 VAL A C 1
ATOM 637 O O . VAL A 1 94 ? -3.503 -11.735 -6.554 1.00 97.69 94 VAL A O 1
ATOM 640 N N . LEU A 1 95 ? -4.893 -13.499 -6.315 1.00 98.25 95 LEU A N 1
ATOM 641 C CA . LEU A 1 95 ? -5.731 -12.930 -5.265 1.00 98.25 95 LEU A CA 1
ATOM 642 C C . LEU A 1 95 ? -5.369 -13.545 -3.911 1.00 98.25 95 LEU A C 1
ATOM 644 O O . LEU A 1 95 ? -5.276 -14.762 -3.772 1.00 98.25 95 LEU A O 1
ATOM 648 N N . LEU A 1 96 ? -5.188 -12.686 -2.915 1.00 97.75 96 LEU A N 1
ATOM 649 C CA . LEU A 1 96 ? -4.992 -13.025 -1.512 1.00 97.75 96 LEU A CA 1
ATOM 650 C C . LEU A 1 96 ? -6.194 -12.464 -0.745 1.00 97.75 96 LEU A C 1
ATOM 652 O O . LEU A 1 96 ? -6.191 -11.307 -0.325 1.00 97.75 96 LEU A O 1
ATOM 656 N N . ASP A 1 97 ? -7.250 -13.263 -0.617 1.00 94.06 97 ASP A N 1
ATOM 657 C CA . ASP A 1 97 ? -8.529 -12.877 0.002 1.00 94.06 97 ASP A CA 1
ATOM 658 C C . ASP A 1 97 ? -8.672 -13.328 1.468 1.00 94.06 97 ASP A C 1
ATOM 660 O O . ASP A 1 97 ? -9.629 -12.961 2.147 1.00 94.06 97 ASP A O 1
ATOM 664 N N . SER A 1 98 ? -7.695 -14.095 1.955 1.00 91.62 98 SER A N 1
ATOM 665 C CA . SER A 1 98 ? -7.687 -14.740 3.269 1.00 91.62 98 SER A CA 1
ATOM 666 C C . SER A 1 98 ? -6.531 -14.230 4.138 1.00 91.62 98 SER A C 1
ATOM 668 O O . SER A 1 98 ? -5.813 -15.009 4.765 1.00 91.62 98 SER A O 1
ATOM 670 N N . ILE A 1 99 ? -6.308 -12.911 4.145 1.00 97.12 99 ILE A N 1
ATOM 671 C CA . ILE A 1 99 ? -5.250 -12.298 4.955 1.00 97.12 99 ILE A CA 1
ATOM 672 C C . ILE A 1 99 ? -5.728 -12.204 6.413 1.00 97.12 99 ILE A C 1
ATOM 674 O O . ILE A 1 99 ? -6.800 -11.650 6.672 1.00 97.12 99 ILE A O 1
ATOM 678 N N . PRO A 1 100 ? -4.953 -12.707 7.392 1.00 95.25 100 PRO A N 1
ATOM 679 C CA . PRO A 1 100 ? -5.336 -12.622 8.792 1.00 95.25 100 PRO A CA 1
ATOM 680 C C . PRO A 1 100 ? -5.313 -11.170 9.277 1.00 95.25 100 PRO A C 1
ATOM 682 O O . PRO A 1 100 ? -4.319 -10.457 9.131 1.00 95.25 100 PRO A O 1
ATOM 685 N N . PHE A 1 101 ? -6.394 -10.747 9.926 1.00 96.25 101 PHE A N 1
ATOM 686 C CA . PHE A 1 101 ? -6.438 -9.475 10.633 1.00 96.25 101 PHE A CA 1
ATOM 687 C C . PHE A 1 101 ? -5.935 -9.666 12.067 1.00 96.25 101 PHE A C 1
ATOM 689 O O . PHE A 1 101 ? -6.560 -10.358 12.869 1.00 96.25 101 PHE A O 1
ATOM 696 N N . ARG A 1 102 ? -4.776 -9.079 12.380 1.00 91.56 102 ARG A N 1
ATOM 697 C CA . ARG A 1 102 ? -4.157 -9.136 13.709 1.00 91.56 102 ARG A CA 1
ATOM 698 C C . ARG A 1 102 ? -3.759 -7.738 14.142 1.00 91.56 102 ARG A C 1
ATOM 700 O O . ARG A 1 102 ? -2.958 -7.081 13.481 1.00 91.56 102 ARG A O 1
ATOM 707 N N . VAL A 1 103 ? -4.324 -7.298 15.254 1.00 92.56 103 VAL A N 1
ATOM 708 C CA . VAL A 1 103 ? -4.027 -6.010 15.869 1.00 92.56 103 VAL A CA 1
ATOM 709 C C . VAL A 1 103 ? -3.824 -6.249 17.350 1.00 92.56 103 VAL A C 1
ATOM 711 O O . VAL A 1 103 ? -4.705 -6.791 18.007 1.00 92.56 103 VAL A O 1
ATOM 714 N N . ASP A 1 104 ? -2.661 -5.844 17.847 1.00 92.19 104 ASP A N 1
ATOM 715 C CA . ASP A 1 104 ? -2.368 -5.832 19.274 1.00 92.19 104 ASP A CA 1
ATOM 716 C C . ASP A 1 104 ? -3.162 -4.687 19.945 1.00 92.19 104 ASP A C 1
ATOM 718 O O . ASP A 1 104 ? -2.961 -3.519 19.572 1.00 92.19 104 ASP A O 1
ATOM 722 N N . PRO A 1 105 ? -4.078 -4.997 20.885 1.00 91.88 105 PRO A N 1
ATOM 723 C CA . PRO A 1 105 ? -4.858 -3.992 21.600 1.00 91.88 105 PRO A CA 1
ATOM 724 C C . PRO A 1 105 ? -3.996 -3.033 22.427 1.00 91.88 105 PRO A C 1
ATOM 726 O O . PRO A 1 105 ? -4.314 -1.846 22.497 1.00 91.88 105 PRO A O 1
ATOM 729 N N . GLU A 1 106 ? -2.896 -3.502 23.020 1.00 93.00 106 GLU A N 1
ATOM 730 C CA . GLU A 1 106 ? -2.021 -2.675 23.856 1.00 93.00 106 GLU A CA 1
ATOM 731 C C . GLU A 1 106 ? -1.252 -1.663 23.015 1.00 93.00 106 GLU A C 1
ATOM 733 O O . GLU A 1 106 ? -1.208 -0.468 23.329 1.00 93.00 106 GLU A O 1
ATOM 738 N N . ASP A 1 107 ? -0.711 -2.109 21.882 1.00 91.94 107 ASP A N 1
ATOM 739 C CA . ASP A 1 107 ? -0.065 -1.210 20.930 1.00 91.94 107 ASP A CA 1
ATOM 740 C C . ASP A 1 107 ? -1.065 -0.194 20.346 1.00 91.94 107 ASP A C 1
ATOM 742 O O . ASP A 1 107 ? -0.729 0.979 20.153 1.00 91.94 107 ASP A O 1
ATOM 746 N N . LEU A 1 108 ? -2.316 -0.606 20.105 1.00 94.00 108 LEU A N 1
ATOM 747 C CA . LEU A 1 108 ? -3.377 0.297 19.656 1.00 94.00 108 LEU A CA 1
ATOM 748 C C . LEU A 1 108 ? -3.707 1.356 20.715 1.00 94.00 108 LEU A C 1
ATOM 750 O O . LEU A 1 108 ? -3.662 2.548 20.401 1.00 94.00 108 LEU A O 1
ATOM 754 N N . LYS A 1 109 ? -3.942 0.953 21.968 1.00 94.94 109 LYS A N 1
ATOM 755 C CA . LYS A 1 109 ? -4.188 1.868 23.097 1.00 94.94 109 LYS A CA 1
ATOM 756 C C . LYS A 1 109 ? -3.045 2.864 23.269 1.00 94.94 109 LYS A C 1
ATOM 758 O O . LYS A 1 109 ? -3.277 4.075 23.303 1.00 94.94 109 LYS A O 1
ATOM 763 N N . LYS A 1 110 ? -1.798 2.383 23.272 1.00 93.56 110 LYS A N 1
ATOM 764 C CA . LYS A 1 110 ? -0.597 3.225 23.379 1.00 93.56 110 LYS A CA 1
ATOM 765 C C . LYS A 1 110 ? -0.498 4.228 22.232 1.00 93.56 110 LYS A C 1
ATOM 767 O O . LYS A 1 110 ? -0.231 5.408 22.467 1.00 93.56 110 LYS A O 1
ATOM 772 N N . LYS A 1 111 ? -0.734 3.786 20.992 1.00 91.06 111 LYS A N 1
ATOM 773 C CA . LYS A 1 111 ? -0.683 4.647 19.802 1.00 91.06 111 LYS A CA 1
ATOM 774 C C . LYS A 1 111 ? -1.732 5.756 19.850 1.00 91.06 111 LYS A C 1
ATOM 776 O O . LYS A 1 111 ? -1.426 6.889 19.479 1.00 91.06 111 LYS A O 1
ATOM 781 N N . LEU A 1 112 ? -2.931 5.427 20.320 1.00 93.88 112 LEU A N 1
ATOM 782 C CA . LEU A 1 112 ? -4.061 6.346 20.445 1.00 93.88 112 LEU A CA 1
ATOM 783 C C . LEU A 1 112 ? -4.036 7.162 21.745 1.00 93.88 112 LEU A C 1
ATOM 785 O O . LEU A 1 112 ? -4.899 8.011 21.941 1.00 93.88 112 LEU A O 1
ATOM 789 N N . ARG A 1 113 ? -3.037 6.935 22.613 1.00 93.94 113 ARG A N 1
ATOM 790 C CA . ARG A 1 113 ? -2.898 7.563 23.938 1.00 93.94 113 ARG A CA 1
ATOM 791 C C . ARG A 1 113 ? -4.120 7.328 24.838 1.00 93.94 113 ARG A C 1
ATOM 793 O O . ARG A 1 113 ? -4.463 8.179 25.655 1.00 93.94 113 ARG A O 1
ATOM 800 N N . VAL A 1 114 ? -4.760 6.168 24.701 1.00 94.56 114 VAL A N 1
ATOM 801 C CA . VAL A 1 114 ? -5.877 5.744 25.552 1.00 94.56 114 VAL A CA 1
ATOM 802 C C . VAL A 1 114 ? -5.316 5.137 26.835 1.00 94.56 114 VAL A C 1
ATOM 804 O O . VAL A 1 114 ? -4.495 4.221 26.791 1.00 94.56 114 VAL A O 1
ATOM 807 N N . LYS A 1 115 ? -5.738 5.670 27.987 1.00 92.44 115 LYS A N 1
ATOM 808 C CA . LYS A 1 115 ? -5.277 5.212 29.303 1.00 92.44 115 LYS A CA 1
ATOM 809 C C . LYS A 1 115 ? -5.863 3.837 29.624 1.00 92.44 115 LYS A C 1
ATOM 811 O O . LYS A 1 115 ? -7.078 3.652 29.556 1.00 92.44 115 LYS A O 1
ATOM 816 N N . GLU A 1 116 ? -5.009 2.910 30.034 1.00 89.38 116 GLU A N 1
ATOM 817 C CA . GLU A 1 116 ? -5.410 1.573 30.473 1.00 89.38 116 GLU A CA 1
ATOM 818 C C . GLU A 1 116 ? -6.379 1.628 31.669 1.00 89.38 116 GLU A C 1
ATOM 820 O O . GLU A 1 116 ? -6.279 2.510 32.528 1.00 89.38 116 GLU A O 1
ATOM 825 N N . GLY A 1 117 ? -7.364 0.725 31.687 1.00 87.12 117 GLY A N 1
ATOM 826 C CA . GLY A 1 117 ? -8.409 0.664 32.718 1.00 87.12 117 GLY A CA 1
ATOM 827 C C . GLY A 1 117 ? -9.438 1.804 32.687 1.00 87.12 117 GLY A C 1
ATOM 828 O O . GLY A 1 117 ? -10.307 1.860 33.553 1.00 87.12 117 GLY A O 1
ATOM 829 N N . SER A 1 118 ? -9.363 2.728 31.722 1.00 92.81 118 SER A N 1
ATOM 830 C CA . SER A 1 118 ? -10.388 3.766 31.535 1.00 92.81 118 SER A CA 1
ATOM 831 C C . SER A 1 118 ? -11.613 3.233 30.782 1.00 92.81 118 SER A C 1
ATOM 833 O O . SER A 1 118 ? -11.510 2.263 30.034 1.00 92.81 118 SER A O 1
ATOM 835 N N . GLY A 1 119 ? -12.762 3.910 30.898 1.00 92.88 119 GLY A N 1
ATOM 836 C CA . GLY A 1 119 ? -13.946 3.583 30.087 1.00 92.88 119 GLY A CA 1
ATOM 837 C C . GLY A 1 119 ? -13.668 3.629 28.576 1.00 92.88 119 GLY A C 1
ATOM 838 O O . GLY A 1 119 ? -14.145 2.774 27.838 1.00 92.88 119 GLY A O 1
ATOM 839 N N . MET A 1 120 ? -12.798 4.547 28.138 1.00 93.62 120 MET A N 1
ATOM 840 C CA . MET A 1 120 ? -12.351 4.651 26.743 1.00 93.62 120 MET A CA 1
ATOM 841 C C . MET A 1 120 ? -11.550 3.427 26.282 1.00 93.62 120 MET A C 1
ATOM 843 O O . MET A 1 120 ? -11.620 3.058 25.114 1.00 93.62 120 MET A O 1
ATOM 847 N N . ALA A 1 121 ? -10.792 2.786 27.180 1.00 94.94 121 ALA A N 1
ATOM 848 C CA . ALA A 1 121 ? -10.086 1.550 26.848 1.00 94.94 121 ALA A CA 1
ATOM 849 C C . ALA A 1 121 ? -11.074 0.415 26.551 1.00 94.94 121 ALA A C 1
ATOM 851 O O . ALA A 1 121 ? -10.911 -0.262 25.542 1.00 94.94 121 ALA A O 1
ATOM 852 N N . GLY A 1 122 ? -12.128 0.276 27.365 1.00 95.38 122 GLY A N 1
ATOM 853 C CA . GLY A 1 122 ? -13.193 -0.702 27.122 1.00 95.38 122 GLY A CA 1
ATOM 854 C C . GLY A 1 122 ? -13.903 -0.468 25.786 1.00 95.38 122 GLY A C 1
ATOM 855 O O . GLY A 1 122 ? -14.025 -1.390 24.986 1.00 95.38 122 GLY A O 1
ATOM 856 N N . GLN A 1 123 ? -14.267 0.784 25.488 1.00 95.50 123 GLN A N 1
ATOM 857 C CA . GLN A 1 123 ? -14.896 1.142 24.209 1.00 95.50 123 GLN A CA 1
ATOM 858 C C . GLN A 1 123 ? -14.005 0.813 23.001 1.00 95.50 123 GLN A C 1
ATOM 860 O O . GLN A 1 123 ? -14.477 0.258 22.011 1.00 95.50 123 GLN A O 1
ATOM 865 N N . LEU A 1 124 ? -12.708 1.126 23.075 1.00 96.69 124 LEU A N 1
ATOM 866 C CA . LEU A 1 124 ? -11.756 0.813 22.008 1.00 96.69 124 LEU A CA 1
ATOM 867 C C . LEU A 1 124 ? -11.575 -0.701 21.819 1.00 96.69 124 LEU A C 1
ATOM 869 O O . LEU A 1 124 ? -11.459 -1.173 20.688 1.00 96.69 124 LEU A O 1
ATOM 873 N N . GLU A 1 125 ? -11.537 -1.466 22.909 1.00 95.94 125 GLU A N 1
ATOM 874 C CA . GLU A 1 125 ? -11.437 -2.928 22.865 1.00 95.94 125 GLU A CA 1
ATOM 875 C C . GLU A 1 125 ? -12.685 -3.570 22.253 1.00 95.94 125 GLU A C 1
ATOM 877 O O . GLU A 1 125 ? -12.564 -4.500 21.451 1.00 95.94 125 GLU A O 1
ATOM 882 N N . ASP A 1 126 ? -13.872 -3.052 22.564 1.00 95.62 126 ASP A N 1
ATOM 883 C CA . ASP A 1 126 ? -15.122 -3.510 21.959 1.00 95.62 126 ASP A CA 1
ATOM 884 C C . ASP A 1 126 ? -15.175 -3.186 20.465 1.00 95.62 126 ASP A C 1
ATOM 886 O O . ASP A 1 126 ? -15.442 -4.078 19.656 1.00 95.62 126 ASP A O 1
ATOM 890 N N . LEU A 1 127 ? -14.779 -1.971 20.077 1.00 96.56 127 LEU A N 1
ATOM 891 C CA . LEU A 1 127 ? -14.668 -1.578 18.672 1.00 96.56 127 LEU A CA 1
ATOM 892 C C . LEU A 1 127 ? -13.678 -2.476 17.910 1.00 96.56 127 LEU A C 1
ATOM 894 O O . LEU A 1 127 ? -13.939 -2.912 16.786 1.00 96.56 127 LEU A O 1
ATOM 898 N N . LEU A 1 128 ? -12.544 -2.813 18.531 1.00 96.75 128 LEU A N 1
ATOM 899 C CA . LEU A 1 128 ? -11.564 -3.725 17.947 1.00 96.75 128 LEU A CA 1
ATOM 900 C C . LEU A 1 128 ? -12.110 -5.156 17.815 1.00 96.75 128 LEU A C 1
ATOM 902 O O . LEU A 1 128 ? -11.831 -5.837 16.824 1.00 96.75 128 LEU A O 1
ATOM 906 N N . ARG A 1 129 ? -12.904 -5.617 18.786 1.00 96.44 129 ARG A N 1
ATOM 907 C CA . ARG A 1 129 ? -13.564 -6.930 18.760 1.00 96.44 129 ARG A CA 1
ATOM 908 C C . ARG A 1 129 ? -14.595 -7.016 17.638 1.00 96.44 129 ARG A C 1
ATOM 910 O O . ARG A 1 129 ? -14.688 -8.052 16.981 1.00 96.44 129 ARG A O 1
ATOM 917 N N . GLU A 1 130 ? -15.362 -5.955 17.415 1.00 96.38 130 GLU A N 1
ATOM 918 C CA . GLU A 1 130 ? -16.294 -5.848 16.289 1.00 96.38 130 GLU A CA 1
ATOM 919 C C . GLU A 1 130 ? -15.557 -5.879 14.954 1.00 96.38 130 GLU A C 1
ATOM 921 O O . GLU A 1 130 ? -15.841 -6.741 14.116 1.00 96.38 130 GLU A O 1
ATOM 926 N N . ALA A 1 131 ? -14.541 -5.025 14.803 1.00 96.44 131 ALA A N 1
ATOM 927 C CA . ALA A 1 131 ? -13.684 -5.011 13.626 1.00 96.44 131 ALA A CA 1
ATOM 928 C C . ALA A 1 131 ? -13.089 -6.398 13.353 1.00 96.44 131 ALA A C 1
ATOM 930 O O . ALA A 1 131 ? -13.103 -6.858 12.218 1.00 96.44 131 ALA A O 1
ATOM 931 N N . GLY A 1 132 ? -12.637 -7.119 14.383 1.00 96.12 132 GLY A N 1
ATOM 932 C CA . GLY A 1 132 ? -12.075 -8.465 14.244 1.00 96.12 132 GLY A CA 1
ATOM 933 C C . GLY A 1 132 ? -13.022 -9.498 13.623 1.00 96.12 132 GLY A C 1
ATOM 934 O O . GLY A 1 132 ? -12.567 -10.409 12.932 1.00 96.12 132 GLY A O 1
ATOM 935 N N . LYS A 1 133 ? -14.340 -9.351 13.807 1.00 95.94 133 LYS A N 1
ATOM 936 C CA . LYS A 1 133 ? -15.344 -10.247 13.204 1.00 95.94 133 LYS A CA 1
ATOM 937 C C . LYS A 1 133 ? -15.529 -9.961 11.711 1.00 95.94 133 LYS A C 1
ATOM 939 O O . LYS A 1 133 ? -15.704 -10.891 10.915 1.00 95.94 133 LYS A O 1
ATOM 944 N N . ILE A 1 134 ? -15.453 -8.684 11.341 1.00 95.12 134 ILE A N 1
ATOM 945 C CA . ILE A 1 134 ? -15.813 -8.154 10.018 1.00 95.12 134 ILE A CA 1
ATOM 946 C C . ILE A 1 134 ? -14.594 -8.052 9.094 1.00 95.12 134 ILE A C 1
ATOM 948 O O . ILE A 1 134 ? -14.716 -8.236 7.886 1.00 95.12 134 ILE A O 1
ATOM 952 N N . ALA A 1 135 ? -13.408 -7.806 9.650 1.00 95.62 135 ALA A N 1
ATOM 953 C CA . ALA A 1 135 ? -12.198 -7.519 8.899 1.00 95.62 135 ALA A CA 1
ATOM 954 C C . ALA A 1 135 ? -11.845 -8.649 7.933 1.00 95.62 135 ALA A C 1
ATOM 956 O O . ALA A 1 135 ? -11.587 -9.790 8.328 1.00 95.62 135 ALA A O 1
ATOM 957 N N . ARG A 1 136 ? -11.796 -8.306 6.646 1.00 96.88 136 ARG A N 1
ATOM 958 C CA . ARG A 1 136 ? -11.320 -9.168 5.563 1.00 96.88 136 ARG A CA 1
ATOM 959 C C . ARG A 1 136 ? -10.326 -8.373 4.717 1.00 96.88 136 ARG A C 1
ATOM 961 O O . ARG A 1 136 ? -10.686 -7.977 3.605 1.00 96.88 136 ARG A O 1
ATOM 968 N N . PRO A 1 137 ? -9.117 -8.077 5.238 1.00 98.19 137 PRO A N 1
ATOM 969 C CA . PRO A 1 137 ? -8.078 -7.447 4.437 1.00 98.19 137 PRO A CA 1
ATOM 970 C C . PRO A 1 137 ? -7.731 -8.341 3.245 1.00 98.19 137 PRO A C 1
ATOM 972 O O . PRO A 1 137 ? -7.727 -9.567 3.351 1.00 98.19 137 PRO A O 1
ATOM 975 N N . LYS A 1 138 ? -7.463 -7.720 2.097 1.00 98.56 138 LYS A N 1
ATOM 976 C CA . LYS A 1 138 ? -7.206 -8.433 0.840 1.00 98.56 138 LYS A CA 1
ATOM 977 C C . LYS A 1 138 ? -6.057 -7.786 0.090 1.00 98.56 138 LYS A C 1
ATOM 979 O O . LYS A 1 138 ? -5.787 -6.595 0.254 1.00 98.56 138 LYS A O 1
ATOM 984 N N . ALA A 1 139 ? -5.410 -8.556 -0.768 1.00 98.75 139 ALA A N 1
ATOM 985 C CA . ALA A 1 139 ? -4.459 -8.038 -1.734 1.00 98.75 139 ALA A CA 1
ATOM 986 C C . ALA A 1 139 ? -4.585 -8.780 -3.062 1.00 98.75 139 ALA A C 1
ATOM 988 O O . ALA A 1 139 ? -4.967 -9.944 -3.107 1.00 98.75 139 ALA A O 1
ATOM 989 N N . CYS A 1 140 ? -4.233 -8.115 -4.150 1.00 98.62 140 CYS A N 1
ATOM 990 C CA . CYS A 1 140 ? -3.992 -8.747 -5.432 1.00 98.62 140 CYS A CA 1
ATOM 991 C C . CYS A 1 140 ? -2.639 -8.289 -5.955 1.00 98.62 140 CYS A C 1
ATOM 993 O O . CYS A 1 140 ? -2.246 -7.135 -5.766 1.00 98.62 140 CYS A O 1
ATOM 995 N N . TYR A 1 141 ? -1.938 -9.173 -6.644 1.00 98.56 141 TYR A N 1
ATOM 996 C CA . TYR A 1 141 ? -0.699 -8.820 -7.318 1.00 98.56 141 TYR A CA 1
ATOM 997 C C . TYR A 1 141 ? -0.573 -9.586 -8.626 1.00 98.56 141 TYR A C 1
ATOM 999 O O . TYR A 1 141 ? -1.294 -10.551 -8.876 1.00 98.56 141 TYR A O 1
ATOM 1007 N N . ARG A 1 142 ? 0.372 -9.173 -9.461 1.00 97.25 142 ARG A N 1
ATOM 1008 C CA . ARG A 1 142 ? 0.746 -9.914 -10.664 1.00 97.25 142 ARG A CA 1
ATOM 1009 C C . ARG A 1 142 ? 2.251 -10.083 -10.704 1.00 97.25 142 ARG A C 1
ATOM 1011 O O . ARG A 1 142 ? 2.970 -9.200 -10.258 1.00 97.25 142 ARG A O 1
ATOM 1018 N N . VAL A 1 143 ? 2.738 -11.190 -11.252 1.00 97.25 143 VAL A N 1
ATOM 1019 C CA . VAL A 1 143 ? 4.137 -11.262 -11.685 1.00 97.25 143 VAL A CA 1
ATOM 1020 C C . VAL A 1 143 ? 4.224 -10.578 -13.045 1.00 97.25 143 VAL A C 1
ATOM 1022 O O . VAL A 1 143 ? 3.464 -10.923 -13.948 1.00 97.25 143 VAL A O 1
ATOM 1025 N N . ALA A 1 144 ? 5.098 -9.584 -13.180 1.00 96.81 144 ALA A N 1
ATOM 1026 C CA . ALA A 1 144 ? 5.199 -8.787 -14.397 1.00 96.81 144 ALA A CA 1
ATOM 1027 C C . ALA A 1 144 ? 6.661 -8.527 -14.772 1.00 96.81 144 ALA A C 1
ATOM 1029 O O . ALA A 1 144 ? 7.472 -8.161 -13.914 1.00 96.81 144 ALA A O 1
ATOM 1030 N N . PHE A 1 145 ? 6.997 -8.715 -16.044 1.00 96.38 145 PHE A N 1
ATOM 1031 C CA . PHE A 1 145 ? 8.348 -8.529 -16.566 1.00 96.38 145 PHE A CA 1
ATOM 1032 C C . PHE A 1 145 ? 8.516 -7.163 -17.235 1.00 96.38 145 PHE A C 1
ATOM 1034 O O . PHE A 1 145 ? 7.579 -6.597 -17.796 1.00 96.38 145 PHE A O 1
ATOM 1041 N N . ILE A 1 146 ? 9.724 -6.609 -17.136 1.00 96.69 146 ILE A N 1
ATOM 1042 C CA . ILE A 1 146 ? 10.059 -5.335 -17.777 1.00 96.69 146 ILE A CA 1
ATOM 1043 C C . ILE A 1 146 ? 10.454 -5.603 -19.227 1.00 96.69 146 ILE A C 1
ATOM 1045 O O . ILE A 1 146 ? 11.441 -6.292 -19.480 1.00 96.69 146 ILE A O 1
ATOM 1049 N N . ASP A 1 147 ? 9.715 -5.015 -20.164 1.00 95.81 147 ASP A N 1
ATOM 1050 C CA . ASP A 1 147 ? 9.972 -5.154 -21.599 1.00 95.81 147 ASP A CA 1
ATOM 1051 C C . ASP A 1 147 ? 11.084 -4.216 -22.058 1.00 95.81 147 ASP A C 1
ATOM 1053 O O . ASP A 1 147 ? 11.966 -4.589 -22.828 1.00 95.81 147 ASP A O 1
ATOM 1057 N N . SER A 1 148 ? 11.026 -2.958 -21.616 1.00 95.50 148 SER A N 1
ATOM 1058 C CA . SER A 1 148 ? 11.986 -1.937 -22.023 1.00 95.50 148 SER A CA 1
ATOM 1059 C C . SER A 1 148 ? 12.079 -0.802 -21.013 1.00 95.50 148 SER A C 1
ATOM 1061 O O . SER A 1 148 ? 11.185 -0.571 -20.196 1.00 95.50 148 SER A O 1
ATOM 1063 N N . ARG A 1 149 ? 13.200 -0.087 -21.076 1.00 94.12 149 ARG A N 1
ATOM 1064 C CA . ARG A 1 149 ? 13.519 1.063 -20.236 1.00 94.12 149 ARG A CA 1
ATOM 1065 C C . ARG A 1 149 ? 13.936 2.212 -21.144 1.00 94.12 149 ARG A C 1
ATOM 1067 O O . ARG A 1 149 ? 14.823 2.035 -21.973 1.00 94.12 149 ARG A O 1
ATOM 1074 N N . GLY A 1 150 ? 13.280 3.357 -20.999 1.00 92.00 150 GLY A N 1
ATOM 1075 C CA . GLY A 1 150 ? 13.678 4.612 -21.632 1.00 92.00 150 GLY A CA 1
ATOM 1076 C C . GLY A 1 150 ? 14.486 5.490 -20.678 1.00 92.00 150 GLY A C 1
ATOM 1077 O O . GLY A 1 150 ? 15.056 4.994 -19.702 1.00 92.00 150 GLY A O 1
ATOM 1078 N N . GLU A 1 151 ? 14.504 6.792 -20.960 1.00 88.88 151 GLU A N 1
ATOM 1079 C CA . GLU A 1 151 ? 15.183 7.804 -20.140 1.00 88.88 151 GLU A CA 1
ATOM 1080 C C . GLU A 1 151 ? 14.456 8.050 -18.807 1.00 88.88 151 GLU A C 1
ATOM 1082 O O . GLU A 1 151 ? 15.059 7.965 -17.740 1.00 88.88 151 GLU A O 1
ATOM 1087 N N . ASP A 1 152 ? 13.142 8.267 -18.856 1.00 92.75 152 ASP A N 1
ATOM 1088 C CA . ASP A 1 152 ? 12.270 8.576 -17.713 1.00 92.75 152 ASP A CA 1
ATOM 1089 C C . ASP A 1 152 ? 11.058 7.631 -17.618 1.00 92.75 152 ASP A C 1
ATOM 1091 O O . ASP A 1 152 ? 10.092 7.884 -16.899 1.00 92.75 152 ASP A O 1
ATOM 1095 N N . GLN A 1 153 ? 11.102 6.525 -18.357 1.00 95.25 153 GLN A N 1
ATOM 1096 C CA . GLN A 1 153 ? 9.969 5.627 -18.536 1.00 95.25 153 GLN A CA 1
ATOM 1097 C C . GLN A 1 153 ? 10.378 4.160 -18.471 1.00 95.25 153 GLN A C 1
ATOM 1099 O O . GLN A 1 153 ? 11.495 3.775 -18.833 1.00 95.25 153 GLN A O 1
ATOM 1104 N N . VAL A 1 154 ? 9.434 3.322 -18.063 1.00 97.19 154 VAL A N 1
ATOM 1105 C CA . VAL A 1 154 ? 9.561 1.864 -18.063 1.00 97.19 154 VAL A CA 1
ATOM 1106 C C . VAL A 1 154 ? 8.311 1.256 -18.688 1.00 97.19 154 VAL A C 1
ATOM 1108 O O . VAL A 1 154 ? 7.199 1.729 -18.457 1.00 97.19 154 VAL A O 1
ATOM 1111 N N . VAL A 1 155 ? 8.489 0.222 -19.507 1.00 97.88 155 VAL A N 1
ATOM 1112 C CA . VAL A 1 155 ? 7.384 -0.571 -20.053 1.00 97.88 155 VAL A CA 1
ATOM 1113 C C . VAL A 1 155 ? 7.390 -1.923 -19.361 1.00 97.88 155 VAL A C 1
ATOM 1115 O O . VAL A 1 155 ? 8.393 -2.634 -19.398 1.00 97.88 155 VAL A O 1
ATOM 1118 N N . ILE A 1 156 ? 6.279 -2.250 -18.711 1.00 97.81 156 ILE A N 1
ATOM 1119 C CA . ILE A 1 156 ? 6.068 -3.497 -17.983 1.00 97.81 156 ILE A CA 1
ATOM 1120 C C . ILE A 1 156 ? 4.878 -4.190 -18.635 1.00 97.81 156 ILE A C 1
ATOM 1122 O O . ILE A 1 156 ? 3.753 -3.700 -18.535 1.00 97.81 156 ILE A O 1
ATOM 1126 N N . GLU A 1 157 ? 5.120 -5.315 -19.303 1.00 96.06 157 GLU A N 1
ATOM 1127 C CA . GLU A 1 157 ? 4.084 -6.124 -19.959 1.00 96.06 157 GLU A CA 1
ATOM 1128 C C . GLU A 1 157 ? 3.184 -5.311 -20.911 1.00 96.06 157 GLU A C 1
ATOM 1130 O O . GLU A 1 157 ? 1.953 -5.381 -20.878 1.00 96.06 157 GLU A O 1
ATOM 1135 N N . GLY A 1 158 ? 3.810 -4.473 -21.734 1.00 96.00 158 GLY A N 1
ATOM 1136 C CA . GLY A 1 158 ? 3.182 -3.569 -22.691 1.00 96.00 158 GLY A CA 1
ATOM 1137 C C . GLY A 1 158 ? 2.611 -2.288 -22.080 1.00 96.00 158 GLY A C 1
ATOM 1138 O O . GLY A 1 158 ? 2.216 -1.393 -22.827 1.00 96.00 158 GLY A O 1
ATOM 1139 N N . VAL A 1 159 ? 2.588 -2.159 -20.750 1.00 97.75 159 VAL A N 1
ATOM 1140 C CA . VAL A 1 159 ? 2.066 -0.981 -20.048 1.00 97.75 159 VAL A CA 1
ATOM 1141 C C . VAL A 1 159 ? 3.199 -0.010 -19.737 1.00 97.75 159 VAL A C 1
ATOM 1143 O O . VAL A 1 159 ? 4.174 -0.360 -19.074 1.00 97.75 159 VAL A O 1
ATOM 1146 N N . ARG A 1 160 ? 3.071 1.229 -20.216 1.00 98.00 160 ARG A N 1
ATOM 1147 C CA . ARG A 1 160 ? 4.041 2.304 -19.984 1.00 98.00 160 ARG A CA 1
ATOM 1148 C C . ARG A 1 160 ? 3.765 3.008 -18.656 1.00 98.00 160 ARG A C 1
ATOM 1150 O O . ARG A 1 160 ? 2.627 3.386 -18.397 1.00 98.00 160 ARG A O 1
ATOM 1157 N N . PHE A 1 161 ? 4.829 3.238 -17.895 1.00 98.06 161 PHE A N 1
ATOM 1158 C CA . PHE A 1 161 ? 4.864 4.114 -16.726 1.00 98.06 161 PHE A CA 1
ATOM 1159 C C . PHE A 1 161 ? 5.900 5.214 -16.943 1.00 98.06 161 PHE A C 1
ATOM 1161 O O . PHE A 1 161 ? 6.987 4.936 -17.465 1.00 98.06 161 PHE A O 1
ATOM 1168 N N . THR A 1 162 ? 5.585 6.429 -16.502 1.00 96.81 162 THR A N 1
ATOM 1169 C CA . THR A 1 162 ? 6.473 7.594 -16.605 1.00 96.81 162 THR A CA 1
ATOM 1170 C C . THR A 1 162 ? 6.864 8.060 -15.205 1.00 96.81 162 THR A C 1
ATOM 1172 O O . THR A 1 162 ? 6.045 8.572 -14.444 1.00 96.81 162 THR A O 1
ATOM 1175 N N . SER A 1 163 ? 8.124 7.818 -14.850 1.00 95.88 163 SER A N 1
ATOM 1176 C CA . SER A 1 163 ? 8.777 8.277 -13.622 1.00 95.88 163 SER A CA 1
ATOM 1177 C C . SER A 1 163 ? 10.265 7.965 -13.712 1.00 95.88 163 SER A C 1
ATOM 1179 O O . SER A 1 163 ? 10.667 6.807 -13.896 1.00 95.88 163 SER A O 1
ATOM 1181 N N . ARG A 1 164 ? 11.101 8.985 -13.504 1.00 93.50 164 ARG A N 1
ATOM 1182 C CA . ARG A 1 164 ? 12.556 8.817 -13.490 1.00 93.50 164 ARG A CA 1
ATOM 1183 C C . ARG A 1 164 ? 13.000 7.991 -12.291 1.00 93.50 164 ARG A C 1
ATOM 1185 O O . ARG A 1 164 ? 13.842 7.105 -12.427 1.00 93.50 164 ARG A O 1
ATOM 1192 N N . VAL A 1 165 ? 12.417 8.238 -11.120 1.00 94.81 165 VAL A N 1
ATOM 1193 C CA . VAL A 1 165 ? 12.725 7.492 -9.895 1.00 94.81 165 VAL A CA 1
ATOM 1194 C C . VAL A 1 165 ? 12.370 6.016 -10.068 1.00 94.81 165 VAL A C 1
ATOM 1196 O O . VAL A 1 165 ? 13.175 5.155 -9.708 1.00 94.81 165 VAL A O 1
ATOM 1199 N N . LEU A 1 166 ? 11.212 5.710 -10.667 1.00 95.75 166 LEU A N 1
ATOM 1200 C CA . LEU A 1 166 ? 10.799 4.335 -10.947 1.00 95.75 166 LEU A CA 1
ATOM 1201 C C . LEU A 1 166 ? 11.754 3.674 -11.938 1.00 95.75 166 LEU A C 1
ATOM 1203 O O . LEU A 1 166 ? 12.265 2.589 -11.667 1.00 95.75 166 LEU A O 1
ATOM 1207 N N . ARG A 1 167 ? 12.049 4.346 -13.054 1.00 94.88 167 ARG A N 1
ATOM 1208 C CA . ARG A 1 167 ? 13.008 3.876 -14.057 1.00 94.88 167 ARG A CA 1
ATOM 1209 C C . ARG A 1 167 ? 14.370 3.549 -13.438 1.00 94.88 167 ARG A C 1
ATOM 1211 O O . ARG A 1 167 ? 14.910 2.474 -13.700 1.00 94.88 167 ARG A O 1
ATOM 1218 N N . VAL A 1 168 ? 14.943 4.444 -12.638 1.00 93.88 168 VAL A N 1
ATOM 1219 C CA . VAL A 1 168 ? 16.259 4.228 -12.011 1.00 93.88 168 VAL A CA 1
ATOM 1220 C C . VAL A 1 168 ? 16.203 3.083 -10.996 1.00 93.88 168 VAL A C 1
ATOM 1222 O O . VAL A 1 168 ? 17.104 2.251 -10.958 1.00 93.88 168 VAL A O 1
ATOM 1225 N N . ASN A 1 169 ? 15.141 2.987 -10.196 1.00 94.69 169 ASN A N 1
ATOM 1226 C CA . ASN A 1 169 ? 15.006 1.908 -9.215 1.00 94.69 169 ASN A CA 1
ATOM 1227 C C . ASN A 1 169 ? 14.779 0.525 -9.844 1.00 94.69 169 ASN A C 1
ATOM 1229 O O . ASN A 1 169 ? 15.124 -0.481 -9.230 1.00 94.69 169 ASN A O 1
ATOM 1233 N N . LEU A 1 170 ? 14.246 0.472 -11.065 1.00 94.44 170 LEU A N 1
ATOM 1234 C CA . LEU A 1 170 ? 14.038 -0.759 -11.829 1.00 94.44 170 LEU A CA 1
ATOM 1235 C C . LEU A 1 170 ? 15.187 -1.087 -12.799 1.00 94.44 170 LEU A C 1
ATOM 1237 O O . LEU A 1 170 ? 15.037 -1.980 -13.635 1.00 94.44 170 LEU A O 1
ATOM 1241 N N . ASP A 1 171 ? 16.322 -0.386 -12.721 1.00 90.81 171 ASP A N 1
ATOM 1242 C CA . ASP A 1 171 ? 17.435 -0.544 -13.667 1.00 90.81 171 ASP A CA 1
ATOM 1243 C C . ASP A 1 171 ? 17.962 -1.987 -13.720 1.00 90.81 171 ASP A C 1
ATOM 1245 O O . ASP A 1 171 ? 18.066 -2.566 -14.798 1.00 90.81 171 ASP A O 1
ATOM 1249 N N . GLN A 1 172 ? 18.166 -2.598 -12.549 1.00 88.38 172 GLN A N 1
ATOM 1250 C CA . GLN A 1 172 ? 18.680 -3.968 -12.403 1.00 88.38 172 GLN A CA 1
ATOM 1251 C C . GLN A 1 172 ? 17.575 -5.023 -12.199 1.00 88.38 172 GLN A C 1
ATOM 1253 O O . GLN A 1 172 ? 17.836 -6.225 -12.195 1.00 88.38 172 GLN A O 1
ATOM 1258 N N . ALA A 1 173 ? 16.318 -4.604 -12.027 1.00 92.19 173 ALA A N 1
ATOM 1259 C CA . ALA A 1 173 ? 15.202 -5.523 -11.821 1.00 92.19 173 ALA A CA 1
ATOM 1260 C C . ALA A 1 173 ? 14.684 -6.031 -13.169 1.00 92.19 173 ALA A C 1
ATOM 1262 O O . ALA A 1 173 ? 14.336 -5.221 -14.011 1.00 92.19 173 ALA A O 1
ATOM 1263 N N . PHE A 1 174 ? 14.550 -7.342 -13.380 1.00 92.06 174 PHE A N 1
ATOM 1264 C CA . PHE A 1 174 ? 13.910 -7.903 -14.592 1.00 92.06 174 PHE A CA 1
ATOM 1265 C C . PHE A 1 174 ? 12.428 -8.237 -14.395 1.00 92.06 174 PHE A C 1
ATOM 1267 O O . PHE A 1 174 ? 11.655 -8.313 -15.350 1.00 92.06 174 PHE A O 1
ATOM 1274 N N . ARG A 1 175 ? 12.041 -8.444 -13.137 1.00 94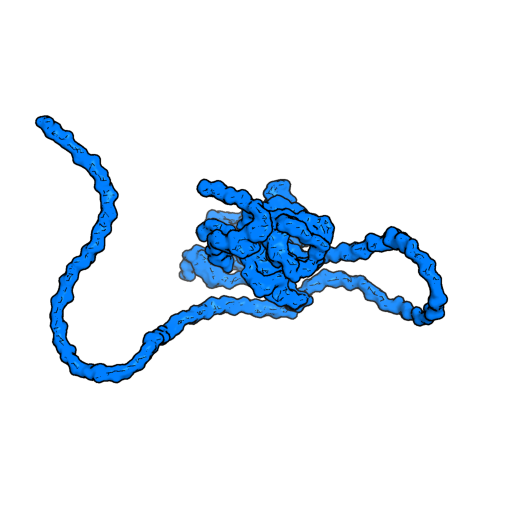.81 175 ARG A N 1
ATOM 1275 C CA . ARG A 1 175 ? 10.713 -8.865 -12.704 1.00 94.81 175 ARG A CA 1
ATOM 1276 C C . ARG A 1 175 ? 10.241 -7.944 -11.594 1.00 94.81 175 ARG A C 1
ATOM 1278 O O . ARG A 1 175 ? 11.016 -7.562 -10.721 1.00 94.81 175 ARG A O 1
ATOM 1285 N N . THR A 1 176 ? 8.957 -7.645 -11.616 1.00 97.31 176 THR A N 1
ATOM 1286 C CA . THR A 1 176 ? 8.270 -6.798 -10.649 1.00 97.31 176 THR A CA 1
ATOM 1287 C C . THR A 1 176 ? 6.981 -7.469 -10.192 1.00 97.31 176 THR A C 1
ATOM 1289 O O . THR A 1 176 ? 6.497 -8.417 -10.820 1.00 97.31 176 THR A O 1
ATOM 1292 N N . PHE A 1 177 ? 6.428 -6.963 -9.095 1.00 98.12 177 PHE A N 1
ATOM 1293 C CA . PHE A 1 177 ? 5.143 -7.382 -8.560 1.00 98.12 177 PHE A CA 1
ATOM 1294 C C . PHE A 1 177 ? 4.244 -6.155 -8.349 1.00 98.12 177 PHE A C 1
ATOM 1296 O O . PHE A 1 177 ? 4.167 -5.618 -7.236 1.00 98.12 177 PHE A O 1
ATOM 1303 N N . PRO A 1 178 ? 3.598 -5.657 -9.421 1.00 98.44 178 PRO A N 1
ATOM 1304 C CA . PRO A 1 178 ? 2.487 -4.719 -9.317 1.00 98.44 178 PRO A CA 1
ATOM 1305 C C . PRO A 1 178 ? 1.427 -5.261 -8.363 1.00 98.44 178 PRO A C 1
ATOM 1307 O O . PRO A 1 178 ? 1.129 -6.458 -8.403 1.00 98.44 178 PRO A O 1
ATOM 1310 N N . PHE A 1 179 ? 0.852 -4.405 -7.520 1.00 98.75 179 PHE A N 1
ATOM 1311 C CA . PHE A 1 179 ? -0.118 -4.835 -6.518 1.00 98.75 179 PHE A CA 1
ATOM 1312 C C . PHE A 1 179 ? -1.133 -3.760 -6.124 1.00 98.75 179 PHE A C 1
ATOM 1314 O O . PHE A 1 179 ? -0.895 -2.557 -6.266 1.00 98.75 179 PHE A O 1
ATOM 1321 N N . VAL A 1 180 ? -2.235 -4.233 -5.539 1.00 98.75 180 VAL A N 1
ATOM 1322 C CA . VAL A 1 180 ? -3.175 -3.467 -4.714 1.00 98.75 180 VAL A CA 1
ATOM 1323 C C . VAL A 1 180 ? -3.429 -4.253 -3.427 1.00 98.75 180 VAL A C 1
ATOM 1325 O O . VAL A 1 180 ? -3.605 -5.466 -3.464 1.00 98.75 180 VAL A O 1
ATOM 1328 N N . ALA A 1 181 ? -3.450 -3.572 -2.287 1.00 98.69 181 ALA A N 1
ATOM 1329 C CA . ALA A 1 181 ? -3.822 -4.114 -0.983 1.00 98.69 181 ALA A CA 1
ATOM 1330 C C . ALA A 1 181 ? -4.867 -3.206 -0.325 1.00 98.69 181 ALA A C 1
ATOM 1332 O O . ALA A 1 181 ? -4.820 -1.990 -0.495 1.00 98.69 181 ALA A O 1
ATOM 1333 N N . THR A 1 182 ? -5.804 -3.770 0.431 1.00 98.69 182 THR A N 1
ATOM 1334 C CA . THR A 1 182 ? -6.934 -3.036 1.013 1.00 98.69 182 THR A CA 1
ATOM 1335 C C . THR A 1 182 ? -7.298 -3.552 2.402 1.00 98.69 182 THR A C 1
ATOM 1337 O O . THR A 1 182 ? -7.062 -4.719 2.723 1.00 98.69 182 THR A O 1
ATOM 1340 N N . CYS A 1 183 ? -7.905 -2.694 3.227 1.00 97.69 183 CYS A N 1
ATOM 1341 C CA . CYS A 1 183 ? -8.573 -3.117 4.461 1.00 97.69 183 CYS A CA 1
ATOM 1342 C C . CYS A 1 183 ? -9.819 -3.987 4.207 1.00 97.69 183 CYS A C 1
ATOM 1344 O O . CYS A 1 183 ? -10.283 -4.650 5.132 1.00 97.69 183 CYS A O 1
ATOM 1346 N N . GLY A 1 184 ? -10.334 -3.987 2.974 1.00 96.75 184 GLY A N 1
ATOM 1347 C CA . GLY A 1 184 ? -11.553 -4.680 2.565 1.00 96.75 184 GLY A CA 1
ATOM 1348 C C . GLY A 1 184 ? -12.774 -3.749 2.555 1.00 96.75 184 GLY A C 1
ATOM 1349 O O . GLY A 1 184 ? -12.845 -2.837 3.389 1.00 96.75 184 GLY A O 1
ATOM 1350 N N . PRO A 1 185 ? -13.724 -3.938 1.616 1.00 96.81 185 PRO A N 1
ATOM 1351 C CA . PRO A 1 185 ? -14.976 -3.174 1.574 1.00 96.81 185 PRO A CA 1
ATOM 1352 C C . PRO A 1 185 ? -15.806 -3.317 2.853 1.00 96.81 185 PRO A C 1
ATOM 1354 O O . PRO A 1 185 ? -16.447 -2.360 3.272 1.00 96.81 185 PRO A O 1
ATOM 1357 N N . GLU A 1 186 ? -15.715 -4.462 3.524 1.00 96.75 186 GLU A N 1
ATOM 1358 C CA . GLU A 1 186 ? -16.435 -4.756 4.763 1.00 96.75 186 GLU A CA 1
ATOM 1359 C C . GLU A 1 186 ? -16.011 -3.810 5.898 1.00 96.75 186 GLU A C 1
ATOM 1361 O O . GLU A 1 186 ? -16.837 -3.329 6.666 1.00 96.75 186 GLU A O 1
ATOM 1366 N N . MET A 1 187 ? -14.715 -3.487 5.973 1.00 95.81 187 MET A N 1
ATOM 1367 C CA . MET A 1 187 ? -14.176 -2.541 6.956 1.00 95.81 187 MET A CA 1
ATOM 1368 C C . MET A 1 187 ? -14.552 -1.092 6.642 1.00 95.81 187 MET A C 1
ATOM 1370 O O . MET A 1 187 ? -14.722 -0.279 7.548 1.00 95.81 187 MET A O 1
ATOM 1374 N N . GLU A 1 188 ? -14.646 -0.755 5.357 1.00 94.50 188 GLU A N 1
ATOM 1375 C CA . GLU A 1 188 ? -15.081 0.565 4.908 1.00 94.50 188 GLU A CA 1
ATOM 1376 C C . GLU A 1 188 ? -16.553 0.800 5.256 1.00 94.50 188 GLU A C 1
ATOM 1378 O O . GLU A 1 188 ? -16.888 1.849 5.801 1.00 94.50 188 GLU A O 1
ATOM 1383 N N . GLU A 1 189 ? -17.408 -0.189 5.005 1.00 95.81 189 GLU A N 1
ATOM 1384 C CA . GLU A 1 189 ? -18.820 -0.152 5.374 1.00 95.81 189 GLU A CA 1
ATOM 1385 C C . GLU A 1 189 ? -19.012 -0.096 6.893 1.00 95.81 189 GLU A C 1
ATOM 1387 O O . GLU A 1 189 ? -19.675 0.818 7.379 1.00 95.81 189 GLU A O 1
ATOM 1392 N N . TRP A 1 190 ? -18.347 -0.978 7.648 1.00 96.06 190 TRP A N 1
ATOM 1393 C CA . TRP A 1 190 ? -18.387 -0.966 9.114 1.00 96.06 190 TRP A CA 1
ATOM 1394 C C . TRP A 1 190 ? -17.983 0.389 9.701 1.00 96.06 190 TRP A C 1
ATOM 1396 O O . TRP A 1 190 ? -18.658 0.903 10.583 1.00 96.06 190 TRP A O 1
ATOM 1406 N N . SER A 1 191 ? -16.932 1.034 9.182 1.00 94.75 191 SER A N 1
ATOM 1407 C CA . SER A 1 191 ? -16.514 2.336 9.723 1.00 94.75 191 SER A CA 1
ATOM 1408 C C . SER A 1 191 ? -17.559 3.445 9.577 1.00 94.75 191 SER A C 1
ATOM 1410 O O . SER A 1 191 ? -17.502 4.420 10.318 1.00 94.75 191 SER A O 1
ATOM 1412 N N . ARG A 1 192 ? -18.522 3.306 8.655 1.00 93.75 192 ARG A N 1
ATOM 1413 C CA . ARG A 1 192 ? -19.614 4.276 8.476 1.00 93.75 192 ARG A CA 1
ATOM 1414 C C . ARG A 1 192 ? -20.749 4.083 9.471 1.00 93.75 192 ARG A C 1
ATOM 1416 O O . ARG A 1 192 ? -21.505 5.023 9.676 1.00 93.75 192 ARG A O 1
ATOM 1423 N N . SER A 1 193 ? -20.877 2.894 10.063 1.00 93.88 193 SER A N 1
ATOM 1424 C CA . SER A 1 193 ? -21.858 2.631 11.119 1.00 93.88 193 SER A CA 1
ATOM 1425 C C . SER A 1 193 ? -21.341 2.983 12.514 1.00 93.88 193 SER A C 1
ATOM 1427 O O . SER A 1 193 ? -22.064 2.792 13.484 1.00 93.88 193 SER A O 1
ATOM 1429 N N . VAL A 1 194 ? -20.088 3.431 12.640 1.00 95.56 194 VAL A N 1
ATOM 1430 C CA . VAL A 1 194 ? -19.510 3.840 13.922 1.00 95.56 194 VAL A CA 1
ATOM 1431 C C . VAL A 1 194 ? -19.933 5.275 14.230 1.00 95.56 194 VAL A C 1
ATOM 1433 O O . VAL A 1 194 ? -19.616 6.204 13.482 1.00 95.56 194 VAL A O 1
ATOM 1436 N N . ASP A 1 195 ? -20.618 5.447 15.356 1.00 92.69 195 ASP A N 1
ATOM 1437 C CA . ASP A 1 195 ? -21.054 6.744 15.864 1.00 92.69 195 ASP A CA 1
ATOM 1438 C C . ASP A 1 195 ? -20.039 7.331 16.847 1.00 92.69 195 ASP A C 1
ATOM 1440 O O . ASP A 1 195 ? -19.400 6.609 17.607 1.00 92.69 195 ASP A O 1
ATOM 1444 N N . GLY A 1 196 ? -19.936 8.661 16.862 1.00 95.00 196 GLY A N 1
ATOM 1445 C CA . GLY A 1 196 ? -19.024 9.389 17.744 1.00 95.00 196 GLY A CA 1
ATOM 1446 C C . GLY A 1 196 ? -17.693 9.739 17.075 1.00 95.00 196 GLY A C 1
ATOM 1447 O O . GLY A 1 196 ? -17.101 8.966 16.326 1.00 95.00 196 GLY A O 1
ATOM 1448 N N . ILE A 1 197 ? -17.219 10.963 17.319 1.00 95.38 197 ILE A N 1
ATOM 1449 C CA . ILE A 1 197 ? -16.026 11.511 16.648 1.00 95.38 197 ILE A CA 1
ATOM 1450 C C . ILE A 1 197 ? -14.763 10.732 17.044 1.00 95.38 197 ILE A C 1
ATOM 1452 O O . ILE A 1 197 ? -13.873 10.512 16.219 1.00 95.38 197 ILE A O 1
ATOM 1456 N N . VAL A 1 198 ? -14.671 10.322 18.310 1.00 95.69 198 VAL A N 1
ATOM 1457 C CA . VAL A 1 198 ? -13.499 9.622 18.851 1.00 95.69 198 VAL A CA 1
ATOM 1458 C C . VAL A 1 198 ? -13.458 8.183 18.338 1.00 95.69 198 VAL A C 1
ATOM 1460 O O . VAL A 1 198 ? -12.411 7.706 17.904 1.00 95.69 198 VAL A O 1
ATOM 1463 N N . GLU A 1 199 ? -14.605 7.520 18.316 1.00 96.44 199 GLU A N 1
ATOM 1464 C CA . GLU A 1 199 ? -14.790 6.154 17.852 1.00 96.44 199 GLU A CA 1
ATOM 1465 C C . GLU A 1 199 ? -14.569 6.050 16.339 1.00 96.44 199 GLU A C 1
ATOM 1467 O O . GLU A 1 199 ? -13.877 5.141 15.885 1.00 96.44 199 GLU A O 1
ATOM 1472 N N . GLN A 1 200 ? -15.050 7.020 15.553 1.00 96.56 200 GLN A N 1
ATOM 1473 C CA . GLN A 1 200 ? -14.743 7.109 14.120 1.00 96.56 200 GLN A CA 1
ATOM 1474 C C . GLN A 1 200 ? -13.242 7.277 13.871 1.00 96.56 200 GLN A C 1
ATOM 1476 O O . GLN A 1 200 ? -12.676 6.620 12.994 1.00 96.56 200 GLN A O 1
ATOM 1481 N N . PHE A 1 201 ? -12.564 8.109 14.667 1.00 96.12 201 PHE A N 1
ATOM 1482 C CA . PHE A 1 201 ? -11.109 8.231 14.598 1.00 96.12 201 PHE A CA 1
ATOM 1483 C C . PHE A 1 201 ? -10.409 6.897 14.915 1.00 96.12 201 PHE A C 1
ATOM 1485 O O . PHE A 1 201 ? -9.476 6.501 14.211 1.00 96.12 201 PHE A O 1
ATOM 1492 N N . TRP A 1 202 ? -10.878 6.159 15.922 1.00 97.31 202 TRP A N 1
ATOM 1493 C CA . TRP A 1 202 ? -10.358 4.827 16.231 1.00 97.31 202 TRP A CA 1
ATOM 1494 C C . TRP A 1 202 ? -10.625 3.817 15.112 1.00 97.31 202 TRP A C 1
ATOM 1496 O O . TRP A 1 202 ? -9.714 3.074 14.743 1.00 97.31 202 TRP A O 1
ATOM 1506 N N . ALA A 1 203 ? -11.821 3.817 14.521 1.00 97.00 203 ALA A N 1
ATOM 1507 C CA . ALA A 1 203 ? -12.172 2.965 13.387 1.00 97.00 203 ALA A CA 1
ATOM 1508 C C . ALA A 1 203 ? -11.250 3.219 12.182 1.00 97.00 203 ALA A C 1
ATOM 1510 O O . ALA A 1 203 ? -10.767 2.275 11.546 1.00 97.00 203 ALA A O 1
ATOM 1511 N N . GLU A 1 204 ? -10.923 4.482 11.906 1.00 96.25 204 GLU A N 1
ATOM 1512 C CA . GLU A 1 204 ? -9.972 4.860 10.860 1.00 96.25 204 GLU A CA 1
ATOM 1513 C C . GLU A 1 204 ? -8.557 4.325 11.130 1.00 96.25 204 GLU A C 1
ATOM 1515 O O . GLU A 1 204 ? -7.909 3.799 10.218 1.00 96.25 204 GLU A O 1
ATOM 1520 N N . GLU A 1 205 ? -8.083 4.385 12.375 1.00 96.00 205 GLU A N 1
ATOM 1521 C CA . GLU A 1 205 ? -6.779 3.836 12.771 1.00 96.00 205 GLU A CA 1
ATOM 1522 C C . GLU A 1 205 ? -6.755 2.297 12.729 1.00 96.00 205 GLU A C 1
ATOM 1524 O O . GLU A 1 205 ? -5.763 1.695 12.303 1.00 96.00 205 GLU A O 1
ATOM 1529 N N . ILE A 1 206 ? -7.866 1.639 13.064 1.00 97.25 206 ILE A N 1
ATOM 1530 C CA . ILE A 1 206 ? -8.041 0.190 12.902 1.00 97.25 206 ILE A CA 1
ATOM 1531 C C . ILE A 1 206 ? -7.962 -0.197 11.414 1.00 97.25 206 ILE A C 1
ATOM 1533 O O . ILE A 1 206 ? -7.222 -1.120 11.054 1.00 97.25 206 ILE A O 1
ATOM 1537 N N . LYS A 1 207 ? -8.630 0.542 10.516 1.00 97.38 207 LYS A N 1
ATOM 1538 C CA . LYS A 1 207 ? -8.529 0.323 9.059 1.00 97.38 207 LYS A CA 1
ATOM 1539 C C . LYS A 1 207 ? -7.107 0.535 8.536 1.00 97.38 207 LYS A C 1
ATOM 1541 O O . LYS A 1 207 ? -6.649 -0.220 7.675 1.00 97.38 207 LYS A O 1
ATOM 1546 N N . VAL A 1 208 ? -6.377 1.521 9.070 1.00 96.31 208 VAL A N 1
ATOM 1547 C CA . VAL A 1 208 ? -4.952 1.732 8.752 1.00 96.31 208 VAL A CA 1
ATOM 1548 C C . VAL A 1 208 ? -4.117 0.507 9.136 1.00 96.31 208 VAL A C 1
ATOM 1550 O O . VAL A 1 208 ? -3.244 0.100 8.365 1.00 96.31 208 VAL A O 1
ATOM 1553 N N . ARG A 1 209 ? -4.381 -0.120 10.288 1.00 96.19 209 ARG A N 1
ATOM 1554 C CA . ARG A 1 209 ? -3.706 -1.368 10.681 1.00 96.19 209 ARG A CA 1
ATOM 1555 C C . ARG A 1 209 ? -4.070 -2.534 9.765 1.00 96.19 209 ARG A C 1
ATOM 1557 O O . ARG A 1 209 ? -3.170 -3.267 9.365 1.00 96.19 209 ARG A O 1
ATOM 1564 N N . ALA A 1 210 ? -5.336 -2.656 9.363 1.00 97.31 210 ALA A N 1
ATOM 1565 C CA . ALA A 1 210 ? -5.781 -3.701 8.440 1.00 97.31 210 ALA A CA 1
ATOM 1566 C C . ALA A 1 210 ? -5.035 -3.644 7.094 1.00 97.31 210 ALA A C 1
ATOM 1568 O O . ALA A 1 210 ? -4.454 -4.641 6.666 1.00 97.31 210 ALA A O 1
ATOM 1569 N N . VAL A 1 211 ? -4.971 -2.469 6.451 1.00 97.88 211 VAL A N 1
ATOM 1570 C CA . VAL A 1 211 ? -4.260 -2.332 5.164 1.00 97.88 211 VAL A CA 1
ATOM 1571 C C . VAL A 1 211 ? -2.743 -2.492 5.315 1.00 97.88 211 VAL A C 1
ATOM 1573 O O . VAL A 1 211 ? -2.092 -3.054 4.437 1.00 97.88 211 VAL A O 1
ATOM 1576 N N . ARG A 1 212 ? -2.154 -2.059 6.440 1.00 96.12 212 ARG A N 1
ATOM 1577 C CA . ARG A 1 212 ? -0.730 -2.308 6.730 1.00 96.12 212 ARG A CA 1
ATOM 1578 C C . ARG A 1 212 ? -0.441 -3.798 6.891 1.00 96.12 212 ARG A C 1
ATOM 1580 O O . ARG A 1 212 ? 0.556 -4.261 6.344 1.00 96.12 212 ARG A O 1
ATOM 1587 N N . GLY A 1 213 ? -1.324 -4.529 7.570 1.00 97.25 213 GLY A N 1
ATOM 1588 C CA . GLY A 1 213 ? -1.270 -5.986 7.665 1.00 97.25 213 GLY A CA 1
ATOM 1589 C C . GLY A 1 213 ? -1.340 -6.649 6.289 1.00 97.25 213 GLY A C 1
ATOM 1590 O O . GLY A 1 213 ? -0.507 -7.494 5.988 1.00 97.25 213 GLY A O 1
ATOM 1591 N N . ALA A 1 214 ? -2.245 -6.197 5.412 1.00 98.38 214 ALA A N 1
ATOM 1592 C CA . ALA A 1 214 ? -2.352 -6.700 4.038 1.00 98.38 214 ALA A CA 1
ATOM 1593 C C . ALA A 1 214 ? -1.072 -6.497 3.217 1.00 98.38 214 ALA A C 1
ATOM 1595 O O . ALA A 1 214 ? -0.617 -7.403 2.521 1.00 98.38 214 ALA A O 1
ATOM 1596 N N . VAL A 1 215 ? -0.466 -5.314 3.320 1.00 97.94 215 VAL A N 1
ATOM 1597 C CA . VAL A 1 215 ? 0.807 -5.004 2.659 1.00 97.94 215 VAL A CA 1
ATOM 1598 C C . VAL A 1 215 ? 1.947 -5.869 3.202 1.00 97.94 215 VAL A C 1
ATOM 1600 O O . VAL A 1 215 ? 2.736 -6.376 2.408 1.00 97.94 215 VAL A O 1
ATOM 1603 N N . GLY A 1 216 ? 2.051 -6.013 4.528 1.00 97.25 216 GLY A N 1
ATOM 1604 C CA . GLY A 1 216 ? 3.090 -6.824 5.170 1.00 97.25 216 GLY A CA 1
ATOM 1605 C C . GLY A 1 216 ? 2.968 -8.298 4.795 1.00 97.25 216 GLY A C 1
ATOM 1606 O O . GLY A 1 216 ? 3.933 -8.894 4.327 1.00 97.25 216 GLY A O 1
ATOM 1607 N N . PHE A 1 217 ? 1.751 -8.839 4.867 1.00 98.31 217 PHE A N 1
ATOM 1608 C CA . PHE A 1 217 ? 1.455 -10.203 4.439 1.00 98.31 217 PHE A CA 1
ATOM 1609 C C . PHE A 1 217 ? 1.811 -10.429 2.967 1.00 98.31 217 PHE A C 1
ATOM 1611 O O . PHE A 1 217 ? 2.431 -11.432 2.634 1.00 98.31 217 PHE A O 1
ATOM 1618 N N . LEU A 1 218 ? 1.464 -9.494 2.073 1.00 98.44 218 LEU A N 1
ATOM 1619 C CA . LEU A 1 218 ? 1.846 -9.598 0.664 1.00 98.44 218 LEU A CA 1
ATOM 1620 C C . LEU A 1 218 ? 3.372 -9.631 0.496 1.00 98.44 218 LEU A C 1
ATOM 1622 O O . LEU A 1 218 ? 3.875 -10.426 -0.290 1.00 98.44 218 LEU A O 1
ATOM 1626 N N . GLN A 1 219 ? 4.116 -8.787 1.213 1.00 97.44 219 GLN A N 1
ATOM 1627 C CA . GLN A 1 219 ? 5.578 -8.770 1.134 1.00 97.44 219 GLN A CA 1
ATOM 1628 C C . GLN A 1 219 ? 6.188 -10.115 1.558 1.00 97.44 219 GLN A C 1
ATOM 1630 O O . GLN A 1 219 ? 7.069 -10.633 0.868 1.00 97.44 219 GLN A O 1
ATOM 1635 N N . GLU A 1 220 ? 5.723 -10.683 2.668 1.00 97.12 220 GLU A N 1
ATOM 1636 C CA . GLU A 1 220 ? 6.162 -11.999 3.141 1.00 97.12 220 GLU A CA 1
ATOM 1637 C C . GLU A 1 220 ? 5.777 -13.098 2.153 1.00 97.12 220 GLU A C 1
ATOM 1639 O O . GLU A 1 220 ? 6.635 -13.863 1.725 1.00 97.12 220 GLU A O 1
ATOM 1644 N N . TYR A 1 221 ? 4.529 -13.090 1.676 1.00 97.31 221 TYR A N 1
ATOM 1645 C CA . TYR A 1 221 ? 4.053 -14.026 0.664 1.00 97.31 221 TYR A CA 1
ATOM 1646 C C . TYR A 1 221 ? 4.930 -13.996 -0.594 1.00 97.31 221 TYR A C 1
ATOM 1648 O O . TYR A 1 221 ? 5.314 -15.042 -1.110 1.00 97.31 221 TYR A O 1
ATOM 1656 N N . LEU A 1 222 ? 5.278 -12.807 -1.100 1.00 96.88 222 LEU A N 1
ATOM 1657 C CA . LEU A 1 222 ? 6.166 -12.665 -2.257 1.00 96.88 222 LEU A CA 1
ATOM 1658 C C . LEU A 1 222 ? 7.579 -13.185 -1.965 1.00 96.88 222 LEU A C 1
ATOM 1660 O O . LEU A 1 222 ? 8.198 -13.791 -2.844 1.00 96.88 222 LEU A O 1
ATOM 1664 N N . THR A 1 223 ? 8.074 -12.953 -0.749 1.00 96.12 223 THR A N 1
ATOM 1665 C CA . THR A 1 223 ? 9.390 -13.416 -0.298 1.00 96.12 223 THR A CA 1
ATOM 1666 C C . THR A 1 223 ? 9.441 -14.940 -0.273 1.00 96.12 223 THR A C 1
ATOM 1668 O O . THR A 1 223 ? 10.297 -15.526 -0.931 1.00 96.12 223 THR A O 1
ATOM 1671 N N . ASP A 1 224 ? 8.471 -15.580 0.372 1.00 96.38 224 ASP A N 1
ATOM 1672 C CA . ASP A 1 224 ? 8.405 -17.036 0.503 1.00 96.38 224 ASP A CA 1
ATOM 1673 C C . ASP A 1 224 ? 8.136 -17.720 -0.844 1.00 96.38 224 ASP A C 1
ATOM 1675 O O . ASP A 1 224 ? 8.754 -18.728 -1.188 1.00 96.38 224 ASP A O 1
ATOM 1679 N N . ARG A 1 225 ? 7.223 -17.159 -1.648 1.00 96.06 225 ARG A N 1
ATOM 1680 C CA . ARG A 1 225 ? 6.768 -17.763 -2.910 1.00 96.06 225 ARG A CA 1
ATOM 1681 C C . ARG A 1 225 ? 7.805 -17.684 -4.026 1.00 96.06 225 ARG A C 1
ATOM 1683 O O . ARG A 1 225 ? 7.845 -18.586 -4.867 1.00 96.06 225 ARG A O 1
ATOM 1690 N N . TYR A 1 226 ? 8.566 -16.590 -4.094 1.00 95.06 226 TYR A N 1
ATOM 1691 C CA . TYR A 1 226 ? 9.426 -16.281 -5.243 1.00 95.06 226 TYR A CA 1
ATOM 1692 C C . TYR A 1 226 ? 10.899 -16.078 -4.904 1.00 95.06 226 TYR A C 1
ATOM 1694 O O . TYR A 1 226 ? 11.682 -15.914 -5.845 1.00 95.06 226 TYR A O 1
ATOM 1702 N N . ASN A 1 227 ? 11.252 -16.034 -3.615 1.00 92.69 227 ASN A N 1
ATOM 1703 C CA . ASN A 1 227 ? 12.587 -15.745 -3.093 1.00 92.69 227 ASN A CA 1
ATOM 1704 C C . ASN A 1 227 ? 13.345 -14.663 -3.896 1.00 92.69 227 ASN A C 1
ATOM 1706 O O . ASN A 1 227 ? 14.421 -14.922 -4.436 1.00 92.69 227 ASN A O 1
ATOM 1710 N N . PRO A 1 228 ? 12.775 -13.453 -4.054 1.00 89.75 228 PRO A N 1
ATOM 1711 C CA . PRO A 1 228 ? 13.322 -12.421 -4.931 1.00 89.75 228 PRO A CA 1
ATOM 1712 C C . PRO A 1 228 ? 14.579 -11.729 -4.375 1.00 89.75 228 PRO A C 1
ATOM 1714 O O . PRO A 1 228 ? 15.092 -10.827 -5.031 1.00 89.75 228 PRO A O 1
ATOM 1717 N N . GLY A 1 229 ? 15.056 -12.101 -3.183 1.00 90.38 229 GLY A N 1
ATOM 1718 C CA . GLY A 1 229 ? 16.020 -11.310 -2.421 1.00 90.38 229 GLY A CA 1
ATOM 1719 C C . GLY A 1 229 ? 15.365 -10.085 -1.763 1.00 90.38 229 GLY A C 1
ATOM 1720 O O . GLY A 1 229 ? 14.142 -10.061 -1.588 1.00 90.38 229 GLY A O 1
ATOM 1721 N N . PRO A 1 230 ? 16.149 -9.063 -1.371 1.00 91.31 230 PRO A N 1
ATOM 1722 C CA . PRO A 1 230 ? 15.610 -7.859 -0.749 1.00 91.31 230 PRO A CA 1
ATOM 1723 C C . PRO A 1 230 ? 14.608 -7.142 -1.662 1.00 91.31 230 PRO A C 1
ATOM 1725 O O . PRO A 1 230 ? 14.900 -6.819 -2.815 1.00 91.31 230 PRO A O 1
ATOM 1728 N N . LEU A 1 231 ? 13.416 -6.875 -1.126 1.00 93.88 231 LEU A N 1
ATOM 1729 C CA . LEU A 1 231 ? 12.352 -6.164 -1.827 1.00 93.88 231 LEU A CA 1
ATOM 1730 C C . LEU A 1 231 ? 12.323 -4.686 -1.440 1.00 93.88 231 LEU A C 1
ATOM 1732 O O . LEU A 1 231 ? 12.402 -4.326 -0.264 1.00 93.88 231 LEU A O 1
ATOM 1736 N N . SER A 1 232 ? 12.122 -3.840 -2.444 1.00 95.50 232 SER A N 1
ATOM 1737 C CA . SER A 1 232 ? 11.726 -2.441 -2.281 1.00 95.50 232 SER A CA 1
ATOM 1738 C C . SER A 1 232 ? 10.379 -2.204 -2.951 1.00 95.50 232 SER A C 1
ATOM 1740 O O . SER A 1 232 ? 9.969 -2.962 -3.833 1.00 95.50 232 SER A O 1
ATOM 1742 N N . ARG A 1 233 ? 9.676 -1.148 -2.533 1.00 95.12 233 ARG A N 1
ATOM 1743 C CA . ARG A 1 233 ? 8.421 -0.734 -3.165 1.00 95.12 233 ARG A CA 1
ATOM 1744 C C . ARG A 1 233 ? 8.406 0.729 -3.522 1.00 95.12 233 ARG A C 1
ATOM 1746 O O . ARG A 1 233 ? 8.945 1.572 -2.806 1.00 95.12 233 ARG A O 1
ATOM 1753 N N . MET A 1 234 ? 7.654 1.011 -4.570 1.00 96.19 234 MET A N 1
ATOM 1754 C CA . MET A 1 234 ? 7.221 2.352 -4.908 1.00 96.19 234 MET A CA 1
ATOM 1755 C C . MET A 1 234 ? 5.697 2.401 -4.987 1.00 96.19 234 MET A C 1
ATOM 1757 O O . MET A 1 234 ? 5.048 1.442 -5.405 1.00 96.19 234 MET A O 1
ATOM 1761 N N . ASN A 1 235 ? 5.134 3.543 -4.604 1.00 96.12 235 ASN A N 1
ATOM 1762 C CA . ASN A 1 235 ? 3.705 3.843 -4.672 1.00 96.12 235 ASN A CA 1
ATOM 1763 C C . ASN A 1 235 ? 3.474 5.136 -5.480 1.00 96.12 235 ASN A C 1
ATOM 1765 O O . ASN A 1 235 ? 4.075 6.159 -5.117 1.00 96.12 235 ASN A O 1
ATOM 1769 N N . PRO A 1 236 ? 2.617 5.129 -6.517 1.00 95.94 236 PRO A N 1
ATOM 1770 C CA . PRO A 1 236 ? 2.236 6.348 -7.228 1.00 95.94 236 PRO A CA 1
ATOM 1771 C C . PRO A 1 236 ? 1.530 7.340 -6.289 1.00 95.94 236 PRO A C 1
ATOM 1773 O O . PRO A 1 236 ? 0.896 6.956 -5.304 1.00 95.94 236 PRO A O 1
ATOM 1776 N N . GLY A 1 237 ? 1.687 8.635 -6.557 1.00 93.25 237 GLY A N 1
ATOM 1777 C CA . GLY A 1 237 ? 1.136 9.739 -5.763 1.00 93.25 237 GLY A CA 1
ATOM 1778 C C . GLY A 1 237 ? 1.908 10.081 -4.485 1.00 93.25 237 GLY A C 1
ATOM 1779 O O . GLY A 1 237 ? 1.619 11.092 -3.853 1.00 93.25 237 GLY A O 1
ATOM 1780 N N . SER A 1 238 ? 2.911 9.286 -4.095 1.00 88.62 238 SER A N 1
ATOM 1781 C CA . SER A 1 238 ? 3.767 9.609 -2.937 1.00 88.62 238 SER A CA 1
ATOM 1782 C C . SER A 1 238 ? 4.870 10.619 -3.254 1.00 88.62 238 SER A C 1
ATOM 1784 O O . SER A 1 238 ? 5.443 11.202 -2.334 1.00 88.62 238 SER A O 1
ATOM 1786 N N . LEU A 1 239 ? 5.215 10.764 -4.534 1.00 90.94 239 LEU A N 1
ATOM 1787 C CA . LEU A 1 239 ? 6.271 11.635 -5.035 1.00 90.94 239 LEU A CA 1
ATOM 1788 C C . LEU A 1 239 ? 5.738 12.423 -6.234 1.00 90.94 239 LEU A C 1
ATOM 1790 O O . LEU A 1 239 ? 4.988 11.848 -7.021 1.00 90.94 239 LEU A O 1
ATOM 1794 N N . PRO A 1 240 ? 6.158 13.686 -6.428 1.00 89.69 240 PRO A N 1
ATOM 1795 C CA . PRO A 1 240 ? 5.815 14.431 -7.638 1.00 89.69 240 PRO A CA 1
ATOM 1796 C C . PRO A 1 240 ? 6.279 13.734 -8.929 1.00 89.69 240 PRO A C 1
ATOM 1798 O O . PRO A 1 240 ? 5.547 13.738 -9.909 1.00 89.69 240 PRO A O 1
ATOM 1801 N N . ASP A 1 241 ? 7.449 13.080 -8.901 1.00 93.44 241 ASP A N 1
ATOM 1802 C CA . ASP A 1 241 ? 8.024 12.356 -10.050 1.00 93.44 241 ASP A CA 1
ATOM 1803 C C . ASP A 1 241 ? 7.222 11.110 -10.460 1.00 93.44 241 ASP A C 1
ATOM 1805 O O . ASP A 1 241 ? 7.296 10.690 -11.610 1.00 93.44 241 ASP A O 1
ATOM 1809 N N . TRP A 1 242 ? 6.443 10.526 -9.543 1.00 95.69 242 TRP A N 1
ATOM 1810 C CA . TRP A 1 242 ? 5.537 9.429 -9.875 1.00 95.69 242 TRP A CA 1
ATOM 1811 C C . TRP A 1 242 ? 4.116 9.763 -9.413 1.00 95.69 242 TRP A C 1
ATOM 1813 O O . TRP A 1 242 ? 3.719 9.385 -8.302 1.00 95.69 242 TRP A O 1
ATOM 1823 N N . PRO A 1 243 ? 3.366 10.538 -10.217 1.00 96.19 243 PRO A N 1
ATOM 1824 C CA . PRO A 1 243 ? 2.118 11.158 -9.793 1.00 96.19 243 PRO A CA 1
ATOM 1825 C C . PRO A 1 243 ? 0.992 10.143 -9.579 1.00 96.19 243 PRO A C 1
ATOM 1827 O O . PRO A 1 243 ? 1.036 9.003 -10.032 1.00 96.19 243 PRO A O 1
ATOM 1830 N N . LEU A 1 244 ? -0.069 10.575 -8.892 1.00 96.31 244 LEU A N 1
ATOM 1831 C CA . LEU A 1 244 ? -1.219 9.726 -8.552 1.00 96.31 244 LEU A CA 1
ATOM 1832 C C . LEU A 1 244 ? -1.932 9.154 -9.793 1.00 96.31 244 LEU A C 1
ATOM 1834 O O . LEU A 1 244 ? -2.507 8.064 -9.729 1.00 96.31 244 LEU A O 1
ATOM 1838 N N . SER A 1 245 ? -1.860 9.865 -10.923 1.00 96.81 245 SER A N 1
ATOM 1839 C CA . SER A 1 245 ? -2.430 9.456 -12.210 1.00 96.81 245 SER A CA 1
ATOM 1840 C C . SER A 1 245 ? -1.859 8.142 -12.743 1.00 96.81 245 SER A C 1
ATOM 1842 O O . SER A 1 245 ? -2.561 7.406 -13.437 1.00 96.81 245 SER A O 1
ATOM 1844 N N . GLU A 1 246 ? -0.629 7.798 -12.352 1.00 97.44 246 GLU A N 1
ATOM 1845 C CA . GLU A 1 246 ? 0.053 6.549 -12.717 1.00 97.44 246 GLU A CA 1
ATOM 1846 C C . GLU A 1 246 ? -0.589 5.306 -12.074 1.00 97.44 246 GLU A C 1
ATOM 1848 O O . GLU A 1 246 ? -0.247 4.169 -12.396 1.00 97.44 246 GLU A O 1
ATOM 1853 N N . GLN A 1 247 ? -1.601 5.484 -11.221 1.00 97.25 247 GLN A N 1
ATOM 1854 C CA . GLN A 1 247 ? -2.465 4.376 -10.820 1.00 97.25 247 GLN A CA 1
ATOM 1855 C C . GLN A 1 247 ? -3.309 3.825 -11.971 1.00 97.25 247 GLN A C 1
ATOM 1857 O O . GLN A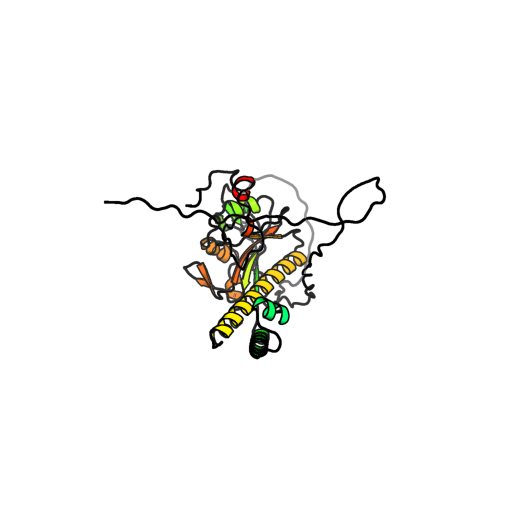 1 247 ? -3.581 2.630 -11.969 1.00 97.25 247 GLN A O 1
ATOM 1862 N N . LYS A 1 248 ? -3.712 4.628 -12.969 1.00 97.25 248 LYS A N 1
ATOM 1863 C CA . LYS A 1 248 ? -4.480 4.110 -14.122 1.00 97.25 248 LYS A CA 1
ATOM 1864 C C . LYS A 1 248 ? -3.719 3.024 -14.900 1.00 97.25 248 LYS A C 1
ATOM 1866 O O . LYS A 1 248 ? -4.284 1.938 -15.075 1.00 97.25 248 LYS A O 1
ATOM 1871 N N . PRO A 1 249 ? -2.460 3.241 -15.337 1.00 97.56 249 PRO A N 1
ATOM 1872 C CA . PRO A 1 249 ? -1.686 2.171 -15.962 1.00 97.56 249 PRO A CA 1
ATOM 1873 C C . PRO A 1 249 ? -1.440 1.003 -14.996 1.00 97.56 249 PRO A C 1
ATOM 1875 O O . PRO A 1 249 ? -1.545 -0.150 -15.408 1.00 97.56 249 PRO A O 1
ATOM 1878 N N . LEU A 1 250 ? -1.231 1.260 -13.699 1.00 98.00 250 LEU A N 1
ATOM 1879 C CA . LEU A 1 250 ? -1.061 0.194 -12.703 1.00 98.00 250 LEU A CA 1
ATOM 1880 C C . LEU A 1 250 ? -2.297 -0.716 -12.587 1.00 98.00 250 LEU A C 1
ATOM 1882 O O . LEU A 1 250 ? -2.169 -1.938 -12.581 1.00 98.00 250 LEU A O 1
ATOM 1886 N N . PHE A 1 251 ? -3.495 -0.132 -12.535 1.00 97.81 251 PHE A N 1
ATOM 1887 C CA . PHE A 1 251 ? -4.758 -0.874 -12.513 1.00 97.81 251 PHE A CA 1
ATOM 1888 C C . PHE A 1 251 ? -4.980 -1.634 -13.822 1.00 97.81 251 PHE A C 1
ATOM 1890 O O . PHE A 1 251 ? -5.404 -2.785 -13.792 1.00 97.81 251 PHE A O 1
ATOM 1897 N N . SER A 1 252 ? -4.618 -1.037 -14.960 1.00 96.44 252 SER A N 1
ATOM 1898 C CA . SER A 1 252 ? -4.689 -1.708 -16.265 1.00 96.44 252 SER A CA 1
ATOM 1899 C C . SER A 1 252 ? -3.785 -2.945 -16.313 1.00 96.44 252 SER A C 1
ATOM 1901 O O . SER A 1 252 ? -4.201 -4.001 -16.782 1.00 96.44 252 SER A O 1
ATOM 1903 N N . LEU A 1 253 ? -2.572 -2.846 -15.758 1.00 96.50 253 LEU A N 1
ATOM 1904 C CA . LEU A 1 253 ? -1.625 -3.958 -15.660 1.00 96.50 253 LEU A CA 1
ATOM 1905 C C . LEU A 1 253 ? -2.143 -5.097 -14.763 1.00 96.50 253 LEU A C 1
ATOM 1907 O O . LEU A 1 253 ? -1.906 -6.275 -15.046 1.00 96.50 253 LEU A O 1
ATOM 1911 N N . LEU A 1 254 ? -2.870 -4.753 -13.699 1.00 97.44 254 LEU A N 1
ATOM 1912 C CA . LEU A 1 254 ? -3.490 -5.702 -12.770 1.00 97.44 254 LEU A CA 1
ATOM 1913 C C . LEU A 1 254 ? -4.806 -6.310 -13.286 1.00 97.44 254 LEU A C 1
ATOM 1915 O O . LEU A 1 254 ? -5.304 -7.268 -12.690 1.00 97.44 254 LEU A O 1
ATOM 1919 N N . GLY A 1 255 ? -5.370 -5.786 -14.377 1.00 96.25 255 GLY A N 1
ATOM 1920 C CA . GLY A 1 255 ? -6.623 -6.267 -14.956 1.00 96.25 255 GLY A CA 1
ATOM 1921 C C . GLY A 1 255 ? -7.774 -6.260 -13.945 1.00 96.25 255 GLY A C 1
ATOM 1922 O O . GLY A 1 255 ? -7.978 -5.290 -13.222 1.00 96.25 255 GLY A O 1
ATOM 1923 N N . ASN A 1 256 ? -8.522 -7.365 -13.862 1.00 95.94 256 ASN A N 1
ATOM 1924 C CA . ASN A 1 256 ? -9.677 -7.487 -12.961 1.00 95.94 256 ASN A CA 1
ATOM 1925 C C . ASN A 1 256 ? -9.305 -7.708 -11.477 1.00 95.94 256 ASN A C 1
ATOM 1927 O O . ASN A 1 256 ? -10.188 -7.815 -10.630 1.00 95.94 256 ASN A O 1
ATOM 1931 N N . GLY A 1 257 ? -8.014 -7.795 -11.140 1.00 97.44 257 GLY A N 1
ATOM 1932 C CA . GLY A 1 257 ? -7.547 -8.099 -9.783 1.00 97.44 257 GLY A CA 1
ATOM 1933 C C . GLY A 1 257 ? -8.094 -7.146 -8.715 1.00 97.44 257 GLY A C 1
ATOM 1934 O O . GLY A 1 257 ? -8.692 -7.627 -7.752 1.00 97.44 257 GLY A O 1
ATOM 1935 N N . PRO A 1 258 ? -7.968 -5.813 -8.887 1.00 98.12 258 PRO A N 1
ATOM 1936 C CA . PRO A 1 258 ? -8.476 -4.840 -7.925 1.00 98.12 258 PRO A CA 1
ATOM 1937 C C . PRO A 1 258 ? -9.988 -4.965 -7.714 1.00 98.12 258 PRO A C 1
ATOM 1939 O O . PRO A 1 258 ? -10.441 -5.027 -6.575 1.00 98.12 258 PRO A O 1
ATOM 1942 N N . ALA A 1 259 ? -10.763 -5.105 -8.794 1.00 97.75 259 ALA A N 1
ATOM 1943 C CA . ALA A 1 259 ? -12.211 -5.279 -8.704 1.00 97.75 259 ALA A CA 1
ATOM 1944 C C . ALA A 1 259 ? -12.592 -6.585 -7.982 1.00 97.75 259 ALA A C 1
ATOM 1946 O O . ALA A 1 259 ? -13.506 -6.585 -7.160 1.00 97.75 259 ALA A O 1
ATOM 1947 N N . ALA A 1 260 ? -11.854 -7.676 -8.215 1.00 97.81 260 ALA A N 1
ATOM 1948 C CA . ALA A 1 260 ? -12.084 -8.964 -7.561 1.00 97.81 260 ALA A CA 1
ATOM 1949 C C . ALA A 1 260 ? -11.843 -8.935 -6.039 1.00 97.81 260 ALA A C 1
ATOM 1951 O O . ALA A 1 260 ? -12.452 -9.716 -5.312 1.00 97.81 260 ALA A O 1
ATOM 1952 N N . ILE A 1 261 ? -10.997 -8.023 -5.544 1.00 98.06 261 ILE A N 1
ATOM 1953 C CA . ILE A 1 261 ? -10.803 -7.785 -4.102 1.00 98.06 261 ILE A CA 1
ATOM 1954 C C . ILE A 1 261 ? -11.662 -6.629 -3.558 1.00 98.06 261 ILE A C 1
ATOM 1956 O O . ILE A 1 261 ? -11.483 -6.218 -2.410 1.00 98.06 261 ILE A O 1
ATOM 1960 N N . GLY A 1 262 ? -12.592 -6.107 -4.363 1.00 97.69 262 GLY A N 1
ATOM 1961 C CA . GLY A 1 262 ? -13.514 -5.040 -3.974 1.00 97.69 262 GLY A CA 1
ATOM 1962 C C . GLY A 1 262 ? -12.907 -3.636 -3.980 1.00 97.69 262 GLY A C 1
ATOM 1963 O O . GLY A 1 262 ? -13.438 -2.759 -3.306 1.00 97.69 262 GLY A O 1
ATOM 1964 N N . VAL A 1 263 ? -11.807 -3.411 -4.707 1.00 98.44 263 VAL A N 1
ATOM 1965 C CA . VAL A 1 263 ? -11.185 -2.090 -4.872 1.00 98.44 263 VAL A CA 1
ATOM 1966 C C . VAL A 1 263 ? -11.563 -1.479 -6.217 1.00 98.44 263 VAL A C 1
ATOM 1968 O O . VAL A 1 263 ? -11.364 -2.077 -7.273 1.00 98.44 263 VAL A O 1
ATOM 1971 N N . GLN A 1 264 ? -12.045 -0.243 -6.176 1.00 97.44 264 GLN A N 1
ATOM 1972 C CA . GLN A 1 264 ? -12.364 0.572 -7.346 1.00 97.44 264 GLN A CA 1
ATOM 1973 C C . GLN A 1 264 ? -11.472 1.813 -7.388 1.00 97.44 264 GLN A C 1
ATOM 1975 O O . GLN A 1 264 ? -11.091 2.330 -6.339 1.00 97.44 264 GLN A O 1
ATOM 1980 N N . LEU A 1 265 ? -11.158 2.299 -8.591 1.00 97.44 265 LEU A N 1
ATOM 1981 C CA . LEU A 1 265 ? -10.424 3.545 -8.826 1.00 97.44 265 LEU A CA 1
ATOM 1982 C C . LEU A 1 265 ? -11.363 4.538 -9.514 1.00 97.44 265 LEU A C 1
ATOM 1984 O O . LEU A 1 265 ? -11.895 4.224 -10.577 1.00 97.44 265 LEU A O 1
ATOM 1988 N N . ASN A 1 266 ? -11.574 5.710 -8.918 1.00 95.62 266 ASN A N 1
ATOM 1989 C CA . ASN A 1 266 ? -12.421 6.744 -9.517 1.00 95.62 266 ASN A CA 1
ATOM 1990 C C . ASN A 1 266 ? -11.645 7.645 -10.498 1.00 95.62 266 ASN A C 1
ATOM 1992 O O . ASN A 1 266 ? -10.426 7.528 -10.655 1.00 95.62 266 ASN A O 1
ATOM 1996 N N . ASP A 1 267 ? -12.348 8.580 -11.140 1.00 94.25 267 ASP A N 1
ATOM 1997 C CA . ASP A 1 267 ? -11.764 9.485 -12.141 1.00 94.25 267 ASP A CA 1
ATOM 1998 C C . ASP A 1 267 ? -10.685 10.414 -11.573 1.00 94.25 267 ASP A C 1
ATOM 2000 O O . ASP A 1 267 ? -9.729 10.749 -12.277 1.00 94.25 267 ASP A O 1
ATOM 2004 N N . SER A 1 268 ? -10.795 10.746 -10.283 1.00 95.19 268 SER A N 1
ATOM 2005 C CA . SER A 1 268 ? -9.802 11.496 -9.505 1.00 95.19 268 SER A CA 1
ATOM 2006 C C . SER A 1 268 ? -8.651 10.624 -8.990 1.00 95.19 268 SER A C 1
ATOM 2008 O O . SER A 1 268 ? -7.855 11.081 -8.170 1.00 95.19 268 SER A O 1
ATOM 2010 N N . PHE A 1 269 ? -8.544 9.375 -9.454 1.00 96.38 269 PHE A N 1
ATOM 2011 C CA . PHE A 1 269 ? -7.506 8.413 -9.078 1.00 96.38 269 PHE A CA 1
ATOM 2012 C C . PHE A 1 269 ? -7.513 8.027 -7.591 1.00 96.38 269 PHE A C 1
ATOM 2014 O O . PHE A 1 269 ? -6.511 7.546 -7.062 1.00 96.38 269 PHE A O 1
ATOM 2021 N N . LEU A 1 270 ? -8.626 8.223 -6.889 1.00 96.12 270 LEU A N 1
ATOM 2022 C CA . LEU A 1 270 ? -8.780 7.775 -5.509 1.00 96.12 270 LEU A CA 1
ATOM 2023 C C . LEU A 1 270 ? -9.367 6.368 -5.486 1.00 96.12 270 LEU A C 1
ATOM 2025 O O . LEU A 1 270 ? -10.264 6.033 -6.264 1.00 96.12 270 LEU A O 1
ATOM 2029 N N . MET A 1 271 ? -8.846 5.547 -4.578 1.00 97.88 271 MET A N 1
ATOM 2030 C CA . MET A 1 271 ? -9.328 4.188 -4.379 1.00 97.88 271 MET A CA 1
ATOM 2031 C C . MET A 1 271 ? -10.490 4.155 -3.387 1.00 97.88 271 MET A C 1
ATOM 2033 O O . MET A 1 271 ? -10.489 4.879 -2.392 1.00 97.88 271 MET A O 1
ATOM 2037 N N . THR A 1 272 ? -11.448 3.269 -3.641 1.00 96.88 272 THR A N 1
ATOM 2038 C CA . THR A 1 272 ? -12.483 2.863 -2.684 1.00 96.88 272 THR A CA 1
ATOM 2039 C C . THR A 1 272 ? -12.370 1.356 -2.471 1.00 96.88 272 THR A C 1
ATOM 2041 O O . THR A 1 272 ? -12.463 0.637 -3.465 1.00 96.88 272 THR A O 1
ATOM 2044 N N . PRO A 1 273 ? -12.165 0.851 -1.237 1.00 97.69 273 PRO A N 1
ATOM 2045 C CA . PRO A 1 273 ? -11.998 1.570 0.036 1.00 97.69 273 PRO A CA 1
ATOM 2046 C C . PRO A 1 273 ? -10.857 2.586 0.078 1.00 97.69 273 PRO A C 1
ATOM 2048 O O . PRO A 1 273 ? -9.811 2.365 -0.536 1.00 97.69 273 PRO A O 1
ATOM 2051 N N . VAL A 1 274 ? -11.025 3.649 0.875 1.00 95.75 274 VAL A N 1
ATOM 2052 C CA . VAL A 1 274 ? -10.013 4.714 1.025 1.00 95.75 274 VAL A CA 1
ATOM 2053 C C . VAL A 1 274 ? -8.722 4.170 1.635 1.00 95.75 274 VAL A C 1
ATOM 2055 O O . VAL A 1 274 ? -7.625 4.572 1.247 1.00 95.75 274 VAL A O 1
ATOM 2058 N N . LYS A 1 275 ? -8.816 3.211 2.566 1.00 97.00 275 LYS A N 1
ATOM 2059 C CA . LYS A 1 275 ? -7.638 2.515 3.111 1.00 97.00 275 LYS A CA 1
ATOM 2060 C C . LYS A 1 275 ? -7.217 1.371 2.196 1.00 97.00 275 LYS A C 1
ATOM 2062 O O . LYS A 1 275 ? -7.268 0.195 2.555 1.00 97.00 275 LYS A O 1
ATOM 2067 N N . SER A 1 276 ? -6.763 1.762 1.014 1.00 98.38 276 SER A N 1
ATOM 2068 C CA . SER A 1 276 ? -6.126 0.895 0.033 1.00 98.38 276 SER A CA 1
ATOM 2069 C C . SER A 1 276 ? -4.765 1.466 -0.360 1.00 98.38 276 SER A C 1
ATOM 2071 O O . SER A 1 276 ? -4.521 2.668 -0.266 1.00 98.38 276 SER A O 1
ATOM 2073 N N . VAL A 1 277 ? -3.851 0.596 -0.774 1.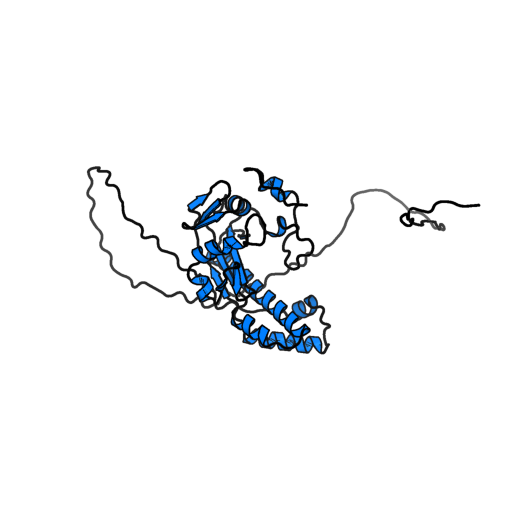00 98.19 277 VAL A N 1
ATOM 2074 C CA . VAL A 1 277 ? -2.498 0.942 -1.208 1.00 98.19 277 VAL A CA 1
ATOM 2075 C C . VAL A 1 277 ? -2.217 0.209 -2.507 1.00 98.19 277 VAL A C 1
ATOM 2077 O O . VAL A 1 277 ? -2.331 -1.011 -2.564 1.00 98.19 277 VAL A O 1
ATOM 2080 N N . SER A 1 278 ? -1.804 0.948 -3.527 1.00 98.44 278 SER A N 1
ATOM 2081 C CA . SER A 1 278 ? -1.352 0.416 -4.808 1.00 98.44 278 SER A CA 1
ATOM 2082 C C . SER A 1 278 ? 0.138 0.706 -4.987 1.00 98.44 278 SER A C 1
ATOM 2084 O O . SER A 1 278 ? 0.667 1.673 -4.427 1.00 98.44 278 SER A O 1
ATOM 2086 N N . GLY A 1 279 ? 0.855 -0.144 -5.712 1.00 98.25 279 GLY A N 1
ATOM 2087 C CA . GLY A 1 279 ? 2.263 0.095 -6.009 1.00 98.25 279 GLY A CA 1
ATOM 2088 C C . GLY A 1 279 ? 2.923 -1.029 -6.788 1.00 98.25 279 GLY A C 1
ATOM 2089 O O . GLY A 1 279 ? 2.264 -1.934 -7.292 1.00 98.25 279 GLY A O 1
ATOM 2090 N N . ILE A 1 280 ? 4.248 -0.964 -6.862 1.00 98.31 280 ILE A N 1
ATOM 2091 C CA . ILE A 1 280 ? 5.087 -1.989 -7.480 1.00 98.31 280 ILE A CA 1
ATOM 2092 C C . ILE A 1 280 ? 6.147 -2.407 -6.465 1.00 98.31 280 ILE A C 1
ATOM 2094 O O . ILE A 1 280 ? 6.920 -1.569 -5.996 1.00 98.31 280 ILE A O 1
ATOM 2098 N N . TRP A 1 281 ? 6.178 -3.698 -6.134 1.00 98.06 281 TRP A N 1
ATOM 2099 C CA . TRP A 1 281 ? 7.314 -4.327 -5.461 1.00 98.06 281 TRP A CA 1
ATOM 2100 C C . TRP A 1 281 ? 8.343 -4.786 -6.492 1.00 98.06 281 TRP A C 1
ATOM 2102 O O . TRP A 1 281 ? 7.981 -5.267 -7.565 1.00 98.06 281 TRP A O 1
ATOM 2112 N N . PHE A 1 282 ? 9.626 -4.682 -6.170 1.00 96.81 282 PHE A N 1
ATOM 2113 C CA . PHE A 1 282 ? 10.706 -5.128 -7.046 1.00 96.81 282 PHE A CA 1
ATOM 2114 C C . PHE A 1 282 ? 11.942 -5.551 -6.237 1.00 96.81 282 PHE A C 1
ATOM 2116 O O . PHE A 1 282 ? 12.177 -5.000 -5.156 1.00 96.81 282 PHE A O 1
ATOM 2123 N N . PRO A 1 283 ? 12.729 -6.525 -6.734 1.00 93.44 283 PRO A N 1
ATOM 2124 C CA . PRO A 1 283 ? 14.047 -6.827 -6.187 1.00 93.44 283 PRO A CA 1
ATOM 2125 C C . PRO A 1 283 ? 14.961 -5.605 -6.288 1.00 93.44 283 PRO A C 1
ATOM 2127 O O . PRO A 1 283 ? 15.016 -4.970 -7.342 1.00 93.44 283 PRO A O 1
ATOM 2130 N N . ALA A 1 284 ? 15.692 -5.292 -5.222 1.00 86.69 284 ALA A N 1
ATOM 2131 C CA . ALA A 1 284 ? 16.668 -4.210 -5.228 1.00 86.69 284 ALA A CA 1
ATOM 2132 C C . ALA A 1 284 ? 17.880 -4.562 -4.359 1.00 86.69 284 ALA A C 1
ATOM 2134 O O . ALA A 1 284 ? 17.723 -5.015 -3.229 1.00 86.69 284 ALA A O 1
ATOM 2135 N N . GLU A 1 285 ? 19.088 -4.294 -4.857 1.00 76.81 285 GLU A N 1
ATOM 2136 C CA . GLU A 1 285 ? 20.328 -4.484 -4.085 1.00 76.81 285 GLU A CA 1
ATOM 2137 C C . GLU A 1 285 ? 20.414 -3.528 -2.888 1.00 76.81 285 GLU A C 1
ATOM 2139 O O . GLU A 1 285 ? 20.933 -3.875 -1.830 1.00 76.81 285 GLU A O 1
ATOM 2144 N N . SER A 1 286 ? 19.862 -2.321 -3.042 1.00 79.75 286 SER A N 1
ATOM 2145 C CA . SER A 1 286 ? 19.755 -1.322 -1.980 1.00 79.75 286 SER A CA 1
ATOM 2146 C C . SER A 1 286 ? 18.293 -1.071 -1.627 1.00 79.75 286 SER A C 1
ATOM 2148 O O . SER A 1 286 ? 17.441 -0.901 -2.501 1.00 79.75 286 SER A O 1
ATOM 2150 N N . LYS A 1 287 ? 17.997 -1.030 -0.323 1.00 85.69 287 LYS A N 1
ATOM 2151 C CA . LYS A 1 287 ? 16.648 -0.755 0.172 1.00 85.69 287 LYS A CA 1
ATOM 2152 C C . LYS A 1 287 ? 16.222 0.662 -0.209 1.00 85.69 287 LYS A C 1
ATOM 2154 O O . LYS A 1 287 ? 16.892 1.635 0.139 1.00 85.69 287 LYS A O 1
ATOM 2159 N N . TYR A 1 288 ? 15.065 0.765 -0.845 1.00 90.69 288 TYR A N 1
ATOM 2160 C CA . TYR A 1 288 ? 14.435 2.022 -1.209 1.00 90.69 288 TYR A CA 1
ATOM 2161 C C . TYR A 1 288 ? 13.051 2.152 -0.567 1.00 90.69 288 TYR A C 1
ATOM 2163 O O . TYR A 1 288 ? 12.255 1.212 -0.542 1.00 90.69 288 TYR A O 1
ATOM 2171 N N . GLU A 1 289 ? 12.750 3.357 -0.088 1.00 92.00 289 GLU A N 1
ATOM 2172 C CA . GLU A 1 289 ? 11.419 3.761 0.360 1.00 92.00 289 GLU A CA 1
ATOM 2173 C C . GLU A 1 289 ? 11.122 5.159 -0.182 1.00 92.00 289 GLU A C 1
ATOM 2175 O O . GLU A 1 289 ? 11.942 6.063 -0.018 1.00 92.00 289 GLU A O 1
ATOM 2180 N N . ASN A 1 290 ? 9.915 5.381 -0.718 1.00 93.06 290 ASN A N 1
ATOM 2181 C CA . ASN A 1 290 ? 9.462 6.704 -1.183 1.00 93.06 290 ASN A CA 1
ATOM 2182 C C . ASN A 1 290 ? 9.756 7.831 -0.167 1.00 93.06 290 ASN A C 1
ATOM 2184 O O . ASN A 1 290 ? 10.057 8.961 -0.544 1.00 93.06 290 ASN A O 1
ATOM 2188 N N . CYS A 1 291 ? 9.705 7.528 1.138 1.00 93.06 291 CYS A N 1
ATOM 2189 C CA . CYS A 1 291 ? 9.974 8.479 2.219 1.00 93.06 291 CYS A CA 1
ATOM 2190 C C . CYS A 1 291 ? 11.368 9.130 2.164 1.00 93.06 291 CYS A C 1
ATOM 2192 O O . CYS A 1 291 ? 11.515 10.235 2.686 1.00 93.06 291 CYS A O 1
ATOM 2194 N N . GLN A 1 292 ? 12.351 8.489 1.523 1.00 94.62 292 GLN A N 1
ATOM 2195 C CA . GLN A 1 292 ? 13.696 9.038 1.336 1.00 94.62 292 GLN A CA 1
ATOM 2196 C C . GLN A 1 292 ? 13.708 10.260 0.404 1.00 94.62 292 GLN A C 1
ATOM 2198 O O . GLN A 1 292 ? 14.592 11.097 0.525 1.00 94.62 292 GLN A O 1
ATOM 2203 N N . LEU A 1 293 ? 12.709 10.397 -0.478 1.00 94.00 293 LEU A N 1
ATOM 2204 C CA . LEU A 1 293 ? 12.556 11.527 -1.407 1.00 94.00 293 LEU A CA 1
ATOM 2205 C C . LEU A 1 293 ? 11.387 12.463 -1.049 1.00 94.00 293 LEU A C 1
ATOM 2207 O O . LEU A 1 293 ? 11.190 13.486 -1.697 1.00 94.00 293 LEU A O 1
ATOM 2211 N N . CYS A 1 294 ? 10.594 12.128 -0.030 1.00 92.56 294 CYS A N 1
ATOM 2212 C CA . CYS A 1 294 ? 9.432 12.915 0.377 1.00 92.56 294 CYS A CA 1
ATOM 2213 C C . CYS A 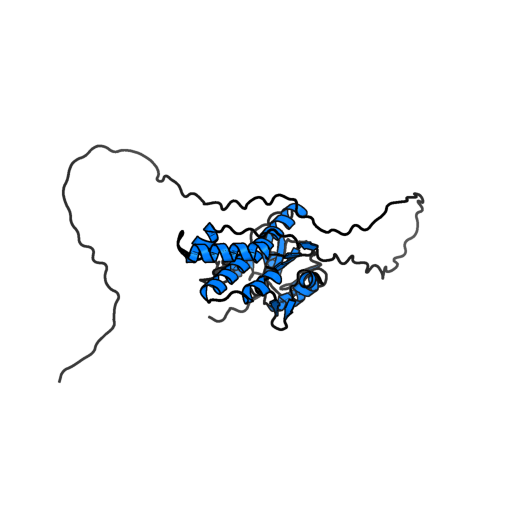1 294 ? 9.819 13.957 1.441 1.00 92.56 294 CYS A C 1
ATOM 2215 O O . CYS A 1 294 ? 10.134 13.588 2.578 1.00 92.56 294 CYS A O 1
ATOM 2217 N N . ASN A 1 295 ? 9.719 15.245 1.099 1.00 90.38 295 ASN A N 1
ATOM 2218 C CA . ASN A 1 295 ? 10.047 16.381 1.975 1.00 90.38 295 ASN A CA 1
ATOM 2219 C C . ASN A 1 295 ? 8.982 16.691 3.052 1.00 90.38 295 ASN A C 1
ATOM 2221 O O . ASN A 1 295 ? 9.168 17.598 3.854 1.00 90.38 295 ASN A O 1
ATOM 2225 N N . ARG A 1 296 ? 7.872 15.941 3.113 1.00 90.94 296 ARG A N 1
ATOM 2226 C CA . ARG A 1 296 ? 6.817 16.142 4.122 1.00 90.94 296 ARG A CA 1
ATOM 2227 C C . ARG A 1 296 ? 7.331 15.836 5.531 1.00 90.94 296 ARG A C 1
ATOM 2229 O O . ARG A 1 296 ? 7.445 14.665 5.891 1.00 90.94 296 ARG A O 1
ATOM 2236 N N . GLU A 1 297 ? 7.573 16.855 6.347 1.00 85.88 297 GLU A N 1
ATOM 2237 C CA . GLU A 1 297 ? 8.197 16.720 7.673 1.00 85.88 297 GLU A CA 1
ATOM 2238 C C . GLU A 1 297 ? 7.413 15.788 8.614 1.00 85.88 297 GLU A C 1
ATOM 2240 O O . GLU A 1 297 ? 7.868 14.692 8.949 1.00 85.88 297 GLU A O 1
ATOM 2245 N N . ASN A 1 298 ? 6.174 16.158 8.949 1.00 87.62 298 ASN A N 1
ATOM 2246 C CA . ASN A 1 298 ? 5.349 15.471 9.949 1.00 87.62 298 ASN A CA 1
ATOM 2247 C C . ASN A 1 298 ? 4.416 14.421 9.323 1.00 87.62 298 ASN A C 1
ATOM 2249 O O . ASN A 1 298 ? 3.196 14.456 9.486 1.00 87.62 298 ASN A O 1
ATOM 2253 N N . CYS A 1 299 ? 4.974 13.493 8.543 1.00 89.62 299 CYS A N 1
ATOM 2254 C CA . CYS A 1 299 ? 4.193 12.403 7.956 1.00 89.62 299 CYS A CA 1
ATOM 2255 C C . CYS A 1 299 ? 4.007 11.247 8.964 1.00 89.62 299 CYS A C 1
ATOM 2257 O O . CYS A 1 299 ? 4.979 10.545 9.252 1.00 89.62 299 CYS A O 1
ATOM 2259 N N . PRO A 1 300 ? 2.778 10.951 9.442 1.00 83.81 300 PRO A N 1
ATOM 2260 C CA . PRO A 1 300 ? 2.539 9.855 10.393 1.00 83.81 300 PRO A CA 1
ATOM 2261 C C . PRO A 1 300 ? 2.814 8.460 9.805 1.00 83.81 300 PRO A C 1
ATOM 2263 O O . PRO A 1 300 ? 2.904 7.479 10.541 1.00 83.81 300 PRO A O 1
ATOM 2266 N N . GLY A 1 301 ? 2.929 8.356 8.476 1.00 85.50 301 GLY A N 1
ATOM 2267 C CA . GLY A 1 301 ? 3.269 7.133 7.749 1.00 85.50 301 GLY A CA 1
ATOM 2268 C C . GLY A 1 301 ? 4.735 7.032 7.316 1.00 85.50 301 GLY A C 1
ATOM 2269 O O . GLY A 1 301 ? 5.036 6.191 6.467 1.00 85.50 301 GLY A O 1
ATOM 2270 N N . ARG A 1 302 ? 5.631 7.891 7.827 1.00 92.12 302 ARG A N 1
ATOM 2271 C CA . ARG A 1 302 ? 7.052 7.902 7.449 1.00 92.12 302 ARG A CA 1
ATOM 2272 C C . ARG A 1 302 ? 7.737 6.588 7.842 1.00 92.12 302 ARG A C 1
ATOM 2274 O O . ARG A 1 302 ? 7.676 6.174 8.993 1.00 92.12 302 ARG A O 1
ATOM 2281 N N . ARG A 1 303 ? 8.407 5.953 6.872 1.00 90.75 303 ARG A N 1
ATOM 2282 C CA . ARG A 1 303 ? 9.141 4.679 7.043 1.00 90.75 303 ARG A CA 1
ATOM 2283 C C . ARG A 1 303 ? 10.659 4.804 6.900 1.00 90.75 303 ARG A C 1
ATOM 2285 O O . ARG A 1 303 ? 11.377 3.870 7.233 1.00 90.75 303 ARG A O 1
ATOM 2292 N N . ALA A 1 304 ? 11.137 5.939 6.395 1.00 93.12 304 ALA A N 1
ATOM 2293 C CA . ALA A 1 304 ? 12.554 6.260 6.260 1.00 93.12 304 ALA A CA 1
ATOM 2294 C C . ALA A 1 304 ? 12.772 7.780 6.413 1.00 93.12 304 ALA A C 1
ATOM 2296 O O . ALA A 1 304 ? 11.856 8.556 6.093 1.00 93.12 304 ALA A O 1
ATOM 2297 N N . PRO A 1 305 ? 13.944 8.222 6.905 1.00 92.94 305 PRO A N 1
ATOM 2298 C CA . PRO A 1 305 ? 14.294 9.640 6.943 1.00 92.94 305 PRO A CA 1
ATOM 2299 C C . PRO A 1 305 ? 14.365 10.216 5.522 1.00 92.94 305 PRO A C 1
ATOM 2301 O O . PRO A 1 305 ? 14.720 9.507 4.582 1.00 92.94 305 PRO A O 1
ATOM 2304 N N . PHE A 1 306 ? 13.989 11.487 5.371 1.00 93.50 306 PHE A N 1
ATOM 2305 C CA . PHE A 1 306 ? 14.165 12.224 4.119 1.00 93.50 306 PHE A CA 1
ATOM 2306 C C . PHE A 1 306 ? 15.655 12.509 3.894 1.00 93.50 306 PHE A C 1
ATOM 2308 O O . PHE A 1 306 ? 16.339 12.929 4.825 1.00 93.50 306 PHE A O 1
ATOM 2315 N N . ASP A 1 307 ? 16.141 12.291 2.673 1.00 93.69 307 ASP A N 1
ATOM 2316 C CA . ASP A 1 307 ? 17.506 12.612 2.261 1.00 93.69 307 ASP A CA 1
ATOM 2317 C C . ASP A 1 307 ? 17.464 13.711 1.187 1.00 93.69 307 ASP A C 1
ATOM 2319 O O . ASP A 1 307 ? 17.145 13.428 0.025 1.00 93.69 307 ASP A O 1
ATOM 2323 N N . PRO A 1 308 ? 17.794 14.967 1.542 1.00 90.19 308 PRO A N 1
ATOM 2324 C CA . PRO A 1 308 ? 17.681 16.097 0.623 1.00 90.19 308 PRO A CA 1
ATOM 2325 C C . PRO A 1 308 ? 18.613 15.991 -0.591 1.00 90.19 308 PRO A C 1
ATOM 2327 O O . PRO A 1 308 ? 18.326 16.578 -1.632 1.00 90.19 308 PRO A O 1
ATOM 2330 N N . GLY A 1 309 ? 19.710 15.233 -0.494 1.00 91.19 309 GLY A N 1
ATOM 2331 C CA . GLY A 1 309 ? 20.661 15.069 -1.593 1.00 91.19 309 GLY A CA 1
ATOM 2332 C C . GLY A 1 309 ? 20.432 13.812 -2.434 1.00 91.19 309 GLY A C 1
ATOM 2333 O O . GLY A 1 309 ? 21.082 13.658 -3.466 1.00 91.19 309 GLY A O 1
ATOM 2334 N N . LEU A 1 310 ? 19.533 12.905 -2.035 1.00 92.12 310 LEU A N 1
ATOM 2335 C CA . LEU A 1 310 ? 19.340 11.632 -2.737 1.00 92.12 310 LEU A CA 1
ATOM 2336 C C . LEU A 1 310 ? 18.853 11.829 -4.179 1.00 92.12 310 LEU A C 1
ATOM 2338 O O . LEU A 1 310 ? 19.293 11.103 -5.073 1.00 92.12 310 LEU A O 1
ATOM 2342 N N . MET A 1 311 ? 17.986 12.822 -4.415 1.00 89.81 311 MET A N 1
ATOM 2343 C CA . MET A 1 311 ? 17.521 13.157 -5.764 1.00 89.81 311 MET A CA 1
ATOM 2344 C C . MET A 1 311 ? 18.696 13.500 -6.681 1.00 89.81 311 MET A C 1
ATOM 2346 O O . MET A 1 311 ? 18.801 12.937 -7.764 1.00 89.81 311 MET A O 1
ATOM 2350 N N . GLU A 1 312 ? 19.607 14.363 -6.229 1.00 90.12 312 GLU A N 1
ATOM 2351 C CA . GLU A 1 312 ? 20.804 14.742 -6.985 1.00 90.12 312 GLU A CA 1
ATOM 2352 C C . GLU A 1 312 ? 21.720 13.536 -7.217 1.00 90.12 312 GLU A C 1
ATOM 2354 O O . GLU A 1 312 ? 22.004 13.169 -8.353 1.00 90.12 312 GLU A O 1
ATOM 2359 N N . ARG A 1 313 ? 22.130 12.874 -6.128 1.00 91.81 313 ARG A N 1
ATOM 2360 C CA . ARG A 1 313 ? 23.192 11.859 -6.163 1.00 91.81 313 ARG A CA 1
ATOM 2361 C C . ARG A 1 313 ? 22.817 10.599 -6.942 1.00 91.81 313 ARG A C 1
ATOM 2363 O O . ARG A 1 313 ? 23.713 9.929 -7.440 1.00 91.81 313 ARG A O 1
ATOM 2370 N N . LYS A 1 314 ? 21.528 10.239 -7.002 1.00 89.12 314 LYS A N 1
ATOM 2371 C CA . LYS A 1 314 ? 21.067 8.979 -7.617 1.00 89.12 314 LYS A CA 1
ATOM 2372 C C . LYS A 1 314 ? 20.150 9.179 -8.821 1.00 89.12 314 LYS A C 1
ATOM 2374 O O . LYS A 1 314 ? 20.215 8.393 -9.759 1.00 89.12 314 LYS A O 1
ATOM 2379 N N . TYR A 1 315 ? 19.285 10.190 -8.796 1.00 88.50 315 TYR A N 1
ATOM 2380 C CA . TYR A 1 315 ? 18.179 10.298 -9.752 1.00 88.50 315 TYR A CA 1
ATOM 2381 C C . TYR A 1 315 ? 18.321 11.462 -10.740 1.00 88.50 315 TYR A C 1
ATOM 2383 O O . TYR A 1 315 ? 17.604 11.476 -11.734 1.00 88.50 315 TYR A O 1
ATOM 2391 N N . ARG A 1 316 ? 19.228 12.425 -10.512 1.00 77.19 316 ARG A N 1
ATOM 2392 C CA . ARG A 1 316 ? 19.468 13.559 -11.424 1.00 77.19 316 ARG A CA 1
ATOM 2393 C C . ARG A 1 316 ? 20.553 13.281 -12.468 1.00 77.19 316 ARG A C 1
ATOM 2395 O O . ARG A 1 316 ? 20.614 13.986 -13.468 1.00 77.19 316 ARG A O 1
ATOM 2402 N N . LEU A 1 317 ? 21.345 12.221 -12.300 1.00 58.81 317 LEU A N 1
ATOM 2403 C CA . LEU A 1 317 ? 22.476 11.893 -13.182 1.00 58.81 317 LEU A CA 1
ATOM 2404 C C . LEU A 1 317 ? 22.093 11.487 -14.627 1.00 58.81 317 LEU A C 1
ATOM 2406 O O . LEU A 1 317 ? 22.975 11.166 -15.415 1.00 58.81 317 LEU A O 1
ATOM 2410 N N . LEU A 1 318 ? 20.813 11.557 -15.011 1.00 54.75 318 LEU A N 1
ATOM 2411 C CA . LEU A 1 318 ? 20.333 11.415 -16.391 1.00 54.75 318 LEU A CA 1
ATOM 2412 C C . LEU A 1 318 ? 19.227 12.453 -16.668 1.00 54.75 318 LEU A C 1
ATOM 2414 O O . LEU A 1 318 ? 18.049 12.179 -16.444 1.00 54.75 318 LEU A O 1
ATOM 2418 N N . GLY A 1 319 ? 19.616 13.649 -17.126 1.00 47.34 319 GLY A N 1
ATOM 2419 C CA . GLY A 1 319 ? 18.705 14.658 -17.691 1.00 47.34 319 GLY A CA 1
ATOM 2420 C C . GLY A 1 319 ? 17.851 15.433 -16.670 1.00 47.34 319 GLY A C 1
ATOM 2421 O O . GLY A 1 319 ? 17.168 14.875 -15.819 1.00 47.34 319 GLY A O 1
ATOM 2422 N N . SER A 1 320 ? 17.883 16.762 -16.761 1.00 45.56 320 SER A N 1
ATOM 2423 C CA . SER A 1 320 ? 17.300 17.762 -15.848 1.00 45.56 320 SER A CA 1
ATOM 2424 C C . SER A 1 320 ? 15.873 17.476 -15.331 1.00 45.56 320 SER A C 1
ATOM 2426 O O . SER A 1 320 ? 14.946 17.248 -16.106 1.00 45.56 320 SER A O 1
ATOM 2428 N N . TYR A 1 321 ? 15.674 17.563 -14.008 1.00 43.16 321 TYR A N 1
ATOM 2429 C CA . TYR A 1 321 ? 14.359 17.608 -13.344 1.00 43.16 321 TYR A CA 1
ATOM 2430 C C . TYR A 1 321 ? 14.028 19.065 -12.964 1.00 43.16 321 TYR A C 1
ATOM 2432 O O . TYR A 1 321 ? 14.915 19.736 -12.428 1.00 43.16 321 TYR A O 1
ATOM 2440 N N . PRO A 1 322 ? 12.800 19.565 -13.186 1.00 48.38 322 PRO A N 1
ATOM 2441 C CA . PRO A 1 322 ? 12.411 20.899 -12.738 1.00 48.38 322 PRO A CA 1
ATOM 2442 C C . PRO A 1 322 ? 12.367 20.958 -11.204 1.00 48.38 322 PRO A C 1
ATOM 2444 O O . PRO A 1 322 ? 11.730 20.135 -10.548 1.00 48.38 322 PRO A O 1
ATOM 2447 N N . SER A 1 323 ? 13.074 21.922 -10.619 1.00 46.12 323 SER A N 1
ATOM 2448 C CA . SER A 1 323 ? 13.047 22.214 -9.184 1.00 46.12 323 SER A CA 1
ATOM 2449 C C . SER A 1 323 ? 11.608 22.450 -8.712 1.00 46.12 323 SER A C 1
ATOM 2451 O O . SER A 1 323 ? 10.843 23.149 -9.374 1.00 46.12 323 SER A O 1
ATOM 2453 N N . ALA A 1 324 ? 11.238 21.880 -7.562 1.00 39.00 324 ALA A N 1
ATOM 2454 C CA . ALA A 1 324 ? 9.981 22.220 -6.899 1.00 39.00 324 ALA A CA 1
ATOM 2455 C C . ALA A 1 324 ? 9.956 23.728 -6.565 1.00 39.00 324 ALA A C 1
ATOM 2457 O O . ALA A 1 324 ? 11.011 24.265 -6.211 1.00 39.00 324 ALA A O 1
ATOM 2458 N N . PRO A 1 325 ? 8.804 24.416 -6.666 1.00 41.28 325 PRO A N 1
ATOM 2459 C CA . PRO A 1 325 ? 8.690 25.789 -6.188 1.00 41.28 325 PRO A CA 1
ATOM 2460 C C . PRO A 1 325 ? 8.906 25.814 -4.668 1.00 41.28 325 PRO A C 1
ATOM 2462 O O . PRO A 1 325 ? 8.380 24.953 -3.956 1.00 41.28 325 PRO A O 1
ATOM 2465 N N . GLY A 1 326 ? 9.761 26.742 -4.227 1.00 42.88 326 GLY A N 1
ATOM 2466 C CA . GLY A 1 326 ? 10.100 26.976 -2.820 1.00 42.88 326 GLY A CA 1
ATOM 2467 C C . GLY A 1 326 ? 9.020 27.709 -2.042 1.00 42.88 326 GLY A C 1
ATOM 2468 O O . GLY A 1 326 ? 8.042 28.174 -2.668 1.00 42.88 326 GLY A O 1
#